Protein AF-A0A2V9E4D3-F1 (afdb_monomer)

Radius of gyration: 21.33 Å; Cα contacts (8 Å, |Δi|>4): 632; chains: 1; bounding box: 52×50×58 Å

Solvent-accessible surface area (backbone atoms only — not comparable to full-atom values): 15333 Å² total; per-residue (Å²): 115,50,76,47,76,40,70,61,52,48,51,72,49,69,47,58,77,25,34,36,85,77,47,66,81,58,84,56,54,76,47,70,40,86,67,25,27,39,32,42,27,28,61,46,78,80,86,57,70,42,79,42,39,42,33,61,43,83,80,39,57,50,57,82,80,25,37,66,80,81,68,47,82,52,74,67,75,95,65,100,62,92,70,64,25,40,40,57,63,68,44,70,58,54,73,63,80,45,41,38,40,37,42,39,43,63,40,93,68,18,30,29,40,35,38,32,44,46,78,47,58,60,59,67,49,32,65,48,74,47,75,44,55,84,81,46,45,81,43,80,66,43,36,28,36,68,89,76,67,48,74,43,62,64,43,83,40,35,28,47,54,34,57,75,67,68,56,84,78,89,61,96,63,56,54,82,28,45,27,42,39,34,56,53,81,57,27,46,84,98,39,68,50,44,33,39,41,34,37,33,38,36,26,59,89,35,23,27,65,57,93,76,30,38,38,40,47,48,72,41,66,52,44,32,38,33,44,30,51,26,82,66,43,43,84,73,47,62,76,53,84,59,51,77,46,72,45,97,88,67,26,42,35,38,42,36,66,48,76,59,62,62,62,46,76,35,43,36,35,27,34,68,58,81,133

Mean predicted aligned error: 5.25 Å

pLDDT: mean 93.0, std 7.05, range [56.62, 98.88]

Structure (mmCIF, N/CA/C/O backbone):
data_AF-A0A2V9E4D3-F1
#
_entry.id   AF-A0A2V9E4D3-F1
#
loop_
_atom_site.group_PDB
_atom_site.id
_atom_site.type_symbol
_atom_site.label_atom_id
_atom_site.label_alt_id
_atom_site.label_comp_id
_atom_site.label_asym_id
_atom_site.label_entity_id
_atom_site.label_seq_id
_atom_site.pdbx_PDB_ins_code
_atom_site.Cartn_x
_atom_site.Cartn_y
_atom_site.Cartn_z
_atom_site.occupancy
_atom_site.B_iso_or_equiv
_atom_site.auth_seq_id
_atom_site.auth_comp_id
_atom_site.auth_asym_id
_atom_site.auth_atom_id
_atom_site.pdbx_PDB_model_num
ATOM 1 N N . MET A 1 1 ? 8.340 -20.814 -26.028 1.00 84.50 1 MET A N 1
ATOM 2 C CA . MET A 1 1 ? 7.277 -20.882 -24.996 1.00 84.50 1 MET A CA 1
ATOM 3 C C . MET A 1 1 ? 7.950 -21.029 -23.647 1.00 84.50 1 MET A C 1
ATOM 5 O O . MET A 1 1 ? 8.773 -21.922 -23.508 1.00 84.50 1 MET A O 1
ATOM 9 N N . PHE A 1 2 ? 7.615 -20.177 -22.685 1.00 88.19 2 PHE A N 1
ATOM 10 C CA . PHE A 1 2 ? 8.016 -20.323 -21.289 1.00 88.19 2 PHE A CA 1
ATOM 11 C C . PHE A 1 2 ? 6.824 -20.864 -20.497 1.00 88.19 2 PHE A C 1
ATOM 13 O O . PHE A 1 2 ? 5.720 -20.334 -20.610 1.00 88.19 2 PHE A O 1
ATOM 20 N N . LYS A 1 3 ? 7.033 -21.940 -19.737 1.00 91.25 3 LYS A N 1
ATOM 21 C CA . LYS A 1 3 ? 6.021 -22.549 -18.870 1.00 91.25 3 LYS A CA 1
ATOM 22 C C . LYS A 1 3 ? 6.687 -22.883 -17.549 1.00 91.25 3 LYS A C 1
ATOM 24 O O . LYS A 1 3 ? 7.532 -23.775 -17.508 1.00 91.25 3 LYS A O 1
ATOM 29 N N . ARG A 1 4 ? 6.322 -22.166 -16.491 1.00 87.56 4 ARG A N 1
ATOM 30 C CA . ARG A 1 4 ? 6.874 -22.410 -15.162 1.00 87.56 4 ARG A CA 1
ATOM 31 C C . ARG A 1 4 ? 5.811 -22.170 -14.094 1.00 87.56 4 ARG A C 1
ATOM 33 O O . ARG A 1 4 ? 5.222 -21.092 -14.073 1.00 87.56 4 ARG A O 1
ATOM 40 N N . PRO A 1 5 ? 5.581 -23.148 -13.212 1.00 84.31 5 PRO A N 1
ATOM 41 C CA . PRO A 1 5 ? 4.850 -22.922 -11.979 1.00 84.31 5 PRO A CA 1
ATOM 42 C C . PRO A 1 5 ? 5.634 -21.936 -11.099 1.00 84.31 5 PRO A C 1
ATOM 44 O O . PRO A 1 5 ? 6.843 -22.101 -10.906 1.00 84.31 5 PRO A O 1
ATOM 47 N N . LEU A 1 6 ? 4.988 -20.857 -10.656 1.00 82.19 6 LEU A N 1
ATOM 48 C CA . LEU A 1 6 ? 5.604 -19.839 -9.808 1.00 82.19 6 LEU A CA 1
ATOM 49 C C . LEU A 1 6 ? 4.778 -19.666 -8.532 1.00 82.19 6 LEU A C 1
ATOM 51 O O . LEU A 1 6 ? 3.626 -19.237 -8.574 1.00 82.19 6 LEU A O 1
ATOM 55 N N . SER A 1 7 ? 5.396 -19.981 -7.396 1.00 81.19 7 SER A N 1
ATOM 56 C CA . SER A 1 7 ? 4.821 -19.823 -6.055 1.00 81.19 7 SER A CA 1
ATOM 57 C C . SER A 1 7 ? 5.125 -18.466 -5.417 1.00 81.19 7 SER A C 1
ATOM 59 O O . SER A 1 7 ? 4.553 -18.120 -4.387 1.00 81.19 7 SER A O 1
ATOM 61 N N . VAL A 1 8 ? 6.023 -17.678 -6.016 1.00 84.12 8 VAL A N 1
ATOM 62 C CA . VAL A 1 8 ? 6.375 -16.360 -5.485 1.00 84.12 8 VAL A CA 1
ATOM 63 C C . VAL A 1 8 ? 5.202 -15.378 -5.635 1.00 84.12 8 VAL A C 1
ATOM 65 O O . VAL A 1 8 ? 4.558 -15.355 -6.688 1.00 84.12 8 VAL A O 1
ATOM 68 N N . PRO A 1 9 ? 4.937 -14.515 -4.635 1.00 86.12 9 PRO A N 1
ATOM 69 C CA . PRO A 1 9 ? 3.805 -13.585 -4.698 1.00 86.12 9 PRO A CA 1
ATOM 70 C C . PRO A 1 9 ? 3.963 -12.468 -5.736 1.00 86.12 9 PRO A C 1
ATOM 72 O O . PRO A 1 9 ? 3.012 -11.754 -6.041 1.00 86.12 9 PRO A O 1
ATOM 75 N N . ARG A 1 10 ? 5.177 -12.269 -6.251 1.00 88.19 10 ARG A N 1
ATOM 76 C CA . ARG A 1 10 ? 5.499 -11.306 -7.305 1.00 88.19 10 ARG A CA 1
ATOM 77 C C . ARG A 1 10 ? 6.706 -11.800 -8.083 1.00 88.19 10 ARG A C 1
ATOM 79 O O . ARG A 1 10 ? 7.628 -12.351 -7.480 1.00 88.19 10 ARG A O 1
ATOM 86 N N . ASN A 1 11 ? 6.701 -11.624 -9.397 1.00 88.62 11 ASN A N 1
ATOM 87 C CA . ASN A 1 11 ? 7.848 -11.961 -10.236 1.00 88.62 11 ASN A CA 1
ATOM 88 C C . ASN A 1 11 ? 7.794 -11.212 -11.567 1.00 88.62 11 ASN A C 1
ATOM 90 O O . ASN A 1 11 ? 6.755 -10.654 -11.921 1.00 88.62 11 ASN A O 1
ATOM 94 N N . SER A 1 12 ? 8.899 -11.266 -12.307 1.00 92.12 12 SER A N 1
ATOM 95 C CA . SER A 1 12 ? 9.003 -10.776 -13.676 1.00 92.12 12 SER A CA 1
ATOM 96 C C . SER A 1 12 ? 9.700 -11.807 -14.566 1.00 92.12 12 SER A C 1
ATOM 98 O O . SER A 1 12 ? 10.628 -12.498 -14.141 1.00 92.12 12 SER A O 1
ATOM 100 N N . VAL A 1 13 ? 9.227 -11.936 -15.803 1.00 93.50 13 VAL A N 1
ATOM 101 C CA . VAL A 1 13 ? 9.849 -12.731 -16.866 1.00 93.50 13 VAL A CA 1
ATOM 102 C C . VAL A 1 13 ? 10.162 -11.795 -18.022 1.00 93.50 13 VAL A C 1
ATOM 104 O O . VAL A 1 13 ? 9.263 -11.151 -18.552 1.00 93.50 13 VAL A O 1
ATOM 107 N N . VAL A 1 14 ? 11.423 -11.754 -18.444 1.00 96.19 14 VAL A N 1
ATOM 108 C CA . VAL A 1 14 ? 11.866 -10.911 -19.560 1.00 96.19 14 VAL A CA 1
ATOM 109 C C . VAL A 1 14 ? 12.073 -11.775 -20.800 1.00 96.19 14 VAL A C 1
ATOM 111 O O . VAL A 1 14 ? 12.798 -12.773 -20.757 1.00 96.19 14 VAL A O 1
ATOM 114 N N . LEU A 1 15 ? 11.430 -11.411 -21.910 1.00 96.81 15 LEU A N 1
ATOM 115 C CA . LEU A 1 15 ? 11.633 -12.079 -23.194 1.00 96.81 15 LEU A CA 1
ATOM 116 C C . LEU A 1 15 ? 13.041 -11.787 -23.743 1.00 96.81 15 LEU A C 1
ATOM 118 O O . LEU A 1 15 ? 13.576 -10.698 -23.524 1.00 96.81 15 LEU A O 1
ATOM 122 N N . PRO A 1 16 ? 13.656 -12.724 -24.488 1.00 96.06 16 PRO A N 1
ATOM 123 C CA . PRO A 1 16 ? 14.889 -12.439 -25.215 1.00 96.06 16 PRO A CA 1
ATOM 124 C C . PRO A 1 16 ? 14.707 -11.286 -26.213 1.00 96.06 16 PRO A C 1
ATOM 126 O O . PRO A 1 16 ? 13.600 -11.028 -26.685 1.00 96.06 16 PRO A O 1
ATOM 129 N N . ALA A 1 17 ? 15.804 -10.621 -26.579 1.00 95.75 17 ALA A N 1
ATOM 130 C CA . ALA A 1 17 ? 15.775 -9.563 -27.588 1.00 95.75 17 ALA A CA 1
ATOM 131 C C . ALA A 1 17 ? 15.184 -10.061 -28.924 1.00 95.75 17 ALA A C 1
ATOM 133 O O . ALA A 1 17 ? 15.428 -11.198 -29.333 1.00 95.75 17 ALA A O 1
ATOM 134 N N . GLY A 1 18 ? 14.404 -9.208 -29.598 1.00 95.75 18 GLY A N 1
ATOM 135 C CA . GLY A 1 18 ? 13.740 -9.521 -30.870 1.00 95.75 18 GLY A CA 1
ATOM 136 C C . GLY A 1 18 ? 12.433 -10.319 -30.754 1.00 95.75 18 GLY A C 1
ATOM 137 O O . GLY A 1 18 ? 11.802 -10.605 -31.774 1.00 95.75 18 GLY A O 1
ATOM 138 N N . TYR A 1 19 ? 11.998 -10.676 -29.540 1.00 97.25 19 TYR A N 1
ATOM 139 C CA . TYR A 1 19 ? 10.720 -11.355 -29.315 1.00 97.25 19 TYR A CA 1
ATOM 140 C C . TYR A 1 19 ? 9.610 -10.383 -28.894 1.00 97.25 19 TYR A C 1
ATOM 142 O O . TYR A 1 19 ? 9.786 -9.590 -27.973 1.00 97.25 19 TYR A O 1
ATOM 150 N N . GLU A 1 20 ? 8.437 -10.512 -29.514 1.00 96.12 20 GLU A N 1
ATOM 151 C CA . GLU A 1 20 ? 7.180 -9.896 -29.071 1.00 96.12 20 GLU A CA 1
ATOM 152 C C . GLU A 1 20 ? 6.383 -10.859 -28.179 1.00 96.12 20 GLU A C 1
ATOM 154 O O . GLU A 1 20 ? 6.439 -12.080 -28.359 1.00 96.12 20 GLU A O 1
ATOM 159 N N . LEU A 1 21 ? 5.621 -10.321 -27.223 1.00 97.44 21 LEU A N 1
ATOM 160 C CA . LEU A 1 21 ? 4.680 -11.095 -26.413 1.00 97.44 21 LEU A CA 1
ATOM 161 C C . LEU A 1 21 ? 3.398 -11.356 -27.215 1.00 97.44 21 LEU A C 1
ATOM 163 O O . LEU A 1 21 ? 2.708 -10.415 -27.587 1.00 97.44 21 LEU A O 1
ATOM 167 N N . VAL A 1 22 ? 3.037 -12.627 -27.412 1.00 97.62 22 VAL A N 1
ATOM 168 C CA . VAL A 1 22 ? 1.818 -13.012 -28.153 1.00 97.62 22 VAL A CA 1
ATOM 169 C C . VAL A 1 22 ? 0.768 -13.719 -27.296 1.00 97.62 22 VAL A C 1
ATOM 171 O O . VAL A 1 22 ? -0.382 -13.829 -27.708 1.00 97.62 22 VAL A O 1
ATOM 174 N N . ALA A 1 23 ? 1.134 -14.218 -26.109 1.00 97.12 23 ALA A N 1
ATOM 175 C CA . ALA A 1 23 ? 0.164 -14.715 -25.131 1.00 97.12 23 ALA A CA 1
ATOM 176 C C . ALA A 1 23 ? 0.727 -14.726 -23.703 1.00 97.12 23 ALA A C 1
ATOM 178 O O . ALA A 1 23 ? 1.883 -15.104 -23.492 1.00 97.12 23 ALA A O 1
ATOM 179 N N . CYS A 1 24 ? -0.135 -14.419 -22.731 1.00 96.50 24 CYS A N 1
ATOM 180 C CA . CYS A 1 24 ? 0.073 -14.630 -21.299 1.00 96.50 24 CYS A CA 1
ATOM 181 C C . CYS A 1 24 ? -1.244 -15.120 -20.674 1.00 96.50 24 CYS A C 1
ATOM 183 O O . CYS A 1 24 ? -2.298 -14.561 -20.969 1.00 96.50 24 CYS A O 1
ATOM 185 N N . ASN A 1 25 ? -1.207 -16.160 -19.839 1.00 94.94 25 ASN A N 1
ATOM 186 C CA . ASN A 1 25 ? -2.407 -16.704 -19.179 1.00 94.94 25 ASN A CA 1
ATOM 187 C C . ASN A 1 25 ? -2.680 -16.115 -17.783 1.00 94.94 25 ASN A C 1
ATOM 189 O O . ASN A 1 25 ? -3.682 -16.466 -17.166 1.00 94.94 25 ASN A O 1
ATOM 193 N N . VAL A 1 26 ? -1.793 -15.258 -17.276 1.00 92.25 26 VAL A N 1
ATOM 194 C CA . VAL A 1 26 ? -1.894 -14.627 -15.953 1.00 92.25 26 VAL A CA 1
ATOM 195 C C . VAL A 1 26 ? -1.986 -13.115 -16.144 1.00 92.25 26 VAL A C 1
ATOM 197 O O . VAL A 1 26 ? -1.160 -12.568 -16.884 1.00 92.25 26 VAL A O 1
ATOM 200 N N . PRO A 1 27 ? -2.921 -12.409 -15.482 1.00 91.88 27 PRO A N 1
ATOM 201 C CA . PRO A 1 27 ? -2.945 -10.949 -15.495 1.00 91.88 27 PRO A CA 1
ATOM 202 C C . PRO A 1 27 ? -1.579 -10.384 -15.095 1.00 91.88 27 PRO A C 1
ATOM 204 O O . PRO A 1 27 ? -1.083 -10.648 -14.001 1.00 91.88 27 PRO A O 1
ATOM 207 N N . SER A 1 28 ? -0.951 -9.656 -16.014 1.00 93.38 28 SER A N 1
ATOM 208 C CA . SER A 1 28 ? 0.426 -9.184 -15.880 1.00 93.38 28 SER A CA 1
ATOM 209 C C . SER A 1 28 ? 0.539 -7.758 -16.400 1.00 93.38 28 SER A C 1
ATOM 211 O O . SER A 1 28 ? -0.133 -7.386 -17.363 1.00 93.38 28 SER A O 1
ATOM 213 N N . GLN A 1 29 ? 1.412 -6.974 -15.781 1.00 94.75 29 GLN A N 1
ATOM 214 C CA . GLN A 1 29 ? 1.902 -5.735 -16.354 1.00 94.75 29 GLN A CA 1
ATOM 215 C C . GLN A 1 29 ? 2.962 -6.075 -17.404 1.00 94.75 29 GLN A C 1
ATOM 217 O O . GLN A 1 29 ? 3.800 -6.954 -17.199 1.00 94.75 29 GLN A O 1
ATOM 222 N N . VAL A 1 30 ? 2.903 -5.392 -18.543 1.00 95.69 30 VAL A N 1
ATOM 223 C CA . VAL A 1 30 ? 3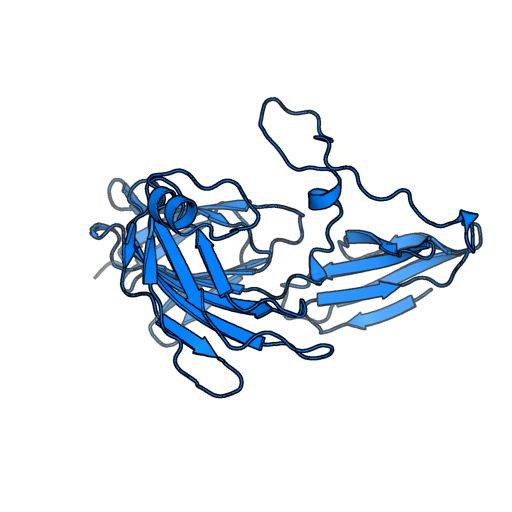.842 -5.586 -19.648 1.00 95.69 30 VAL A CA 1
ATOM 224 C C . VAL A 1 30 ? 4.535 -4.262 -19.903 1.00 95.69 30 VAL A C 1
ATOM 226 O O . VAL A 1 30 ? 3.871 -3.275 -20.213 1.00 95.69 30 VAL A O 1
ATOM 229 N N . LEU A 1 31 ? 5.853 -4.240 -19.737 1.00 95.44 31 LEU A N 1
ATOM 230 C CA . LEU A 1 31 ? 6.686 -3.048 -19.882 1.00 95.44 31 LEU A CA 1
ATOM 231 C C . LEU A 1 31 ? 7.901 -3.378 -20.749 1.00 95.44 31 LEU A C 1
ATOM 233 O O . LEU A 1 31 ? 8.339 -4.525 -20.806 1.00 95.44 31 LEU A O 1
ATOM 237 N N . ALA A 1 32 ? 8.444 -2.375 -21.430 1.00 94.25 32 ALA A N 1
ATOM 238 C CA . ALA A 1 32 ? 9.728 -2.507 -22.102 1.00 94.25 32 ALA A CA 1
ATOM 239 C C . ALA A 1 32 ? 10.859 -2.150 -21.127 1.00 94.25 32 ALA A C 1
ATOM 241 O O . ALA A 1 32 ? 10.809 -1.117 -20.457 1.00 94.25 32 ALA A O 1
ATOM 242 N N . GLU A 1 33 ? 11.878 -3.000 -21.070 1.00 93.31 33 GLU A N 1
ATOM 243 C CA . GLU A 1 33 ? 13.159 -2.720 -20.429 1.00 93.31 33 GLU A CA 1
ATOM 244 C C . GLU A 1 33 ? 13.891 -1.587 -21.174 1.00 93.31 33 GLU A C 1
ATOM 246 O O . GLU A 1 33 ? 13.618 -1.346 -22.357 1.00 93.31 33 GLU A O 1
ATOM 251 N N . PRO A 1 34 ? 14.873 -0.911 -20.547 1.00 91.19 34 PRO A N 1
ATOM 252 C CA . PRO A 1 34 ? 15.657 0.135 -21.211 1.00 91.19 34 PRO A CA 1
ATOM 253 C C . PRO A 1 34 ? 16.356 -0.325 -22.501 1.00 91.19 34 PRO A C 1
ATOM 255 O O . PRO A 1 34 ? 16.600 0.483 -23.393 1.00 91.19 34 PRO A O 1
ATOM 258 N N . ASP A 1 35 ? 16.663 -1.622 -22.609 1.00 90.69 35 ASP A N 1
ATOM 259 C CA . ASP A 1 35 ? 17.273 -2.248 -23.789 1.00 90.69 35 ASP A CA 1
ATOM 260 C C . ASP A 1 35 ? 16.254 -2.736 -24.842 1.00 90.69 35 ASP A C 1
ATOM 262 O O . ASP A 1 35 ? 16.640 -3.340 -25.846 1.00 90.69 35 ASP A O 1
ATOM 266 N N . GLY A 1 36 ? 14.960 -2.476 -24.627 1.00 92.75 36 GLY A N 1
ATOM 267 C CA . GLY A 1 36 ? 13.870 -2.824 -25.537 1.00 92.75 36 GLY A CA 1
ATOM 268 C C . GLY A 1 36 ? 13.314 -4.240 -25.387 1.00 92.75 36 GLY A C 1
ATOM 269 O O . GLY A 1 36 ? 12.382 -4.605 -26.105 1.00 92.75 36 GLY A O 1
ATOM 270 N N . ARG A 1 37 ? 13.840 -5.061 -24.467 1.00 96.06 37 ARG A N 1
ATOM 271 C CA . ARG A 1 37 ? 13.223 -6.361 -24.157 1.00 96.06 37 ARG A CA 1
ATOM 272 C C . ARG A 1 37 ? 11.880 -6.178 -23.458 1.00 96.06 37 ARG A C 1
ATOM 274 O O . ARG A 1 37 ? 11.674 -5.221 -22.725 1.00 96.06 37 ARG A O 1
ATOM 281 N N . ILE A 1 38 ? 10.968 -7.127 -23.653 1.00 96.88 38 ILE A N 1
ATOM 282 C CA . ILE A 1 38 ? 9.641 -7.081 -23.033 1.00 96.88 38 ILE A CA 1
ATOM 283 C C . ILE A 1 38 ? 9.671 -7.815 -21.694 1.00 96.88 38 ILE A C 1
ATOM 285 O O . ILE A 1 38 ? 9.903 -9.025 -21.655 1.00 96.88 38 ILE A O 1
ATOM 289 N N . ALA A 1 39 ? 9.407 -7.086 -20.615 1.00 96.50 39 ALA A N 1
ATOM 290 C CA . ALA A 1 39 ? 9.192 -7.606 -19.275 1.00 96.50 39 ALA A CA 1
ATOM 291 C C . ALA A 1 39 ? 7.702 -7.866 -19.027 1.00 96.50 39 ALA A C 1
ATOM 293 O O . ALA A 1 39 ? 6.844 -7.037 -19.332 1.00 96.50 39 ALA A O 1
ATOM 294 N N . ILE A 1 40 ? 7.404 -9.035 -18.464 1.00 96.06 40 ILE A N 1
ATOM 295 C CA . ILE A 1 40 ? 6.071 -9.467 -18.053 1.00 96.06 40 ILE A CA 1
ATOM 296 C C . ILE A 1 40 ? 6.118 -9.694 -16.548 1.00 96.06 40 ILE A C 1
ATOM 298 O O . ILE A 1 40 ? 6.657 -10.708 -16.094 1.00 96.06 40 ILE A O 1
ATOM 302 N N . SER A 1 41 ? 5.551 -8.770 -15.781 1.00 94.12 41 SER A N 1
ATOM 303 C CA . SER A 1 41 ? 5.536 -8.839 -14.324 1.00 94.12 41 SER A CA 1
ATOM 304 C C . SER A 1 41 ? 4.131 -9.019 -13.774 1.00 94.12 41 SER A C 1
ATOM 306 O O . SER A 1 41 ? 3.149 -8.537 -14.333 1.00 94.12 41 SER A O 1
ATOM 308 N N . PHE A 1 42 ? 4.007 -9.762 -12.680 1.00 90.94 42 PHE A N 1
ATOM 309 C CA . PHE A 1 42 ? 2.707 -10.093 -12.104 1.00 90.94 42 PHE A CA 1
ATOM 310 C C . PHE A 1 42 ? 2.731 -10.033 -10.581 1.00 90.94 42 PHE A C 1
ATOM 312 O O . PHE A 1 42 ? 3.778 -10.133 -9.935 1.00 90.94 42 PHE A O 1
ATOM 319 N N . LEU A 1 43 ? 1.532 -9.903 -10.019 1.00 90.06 43 LEU A N 1
ATOM 320 C CA . LEU A 1 43 ? 1.252 -10.029 -8.596 1.00 90.06 43 LEU A CA 1
ATOM 321 C C . LEU A 1 43 ? 0.308 -11.214 -8.393 1.00 90.06 43 LEU A C 1
ATOM 323 O O . LEU A 1 43 ? -0.737 -11.305 -9.033 1.00 90.06 43 LEU A O 1
ATOM 327 N N . ASN A 1 44 ? 0.684 -12.118 -7.497 1.00 87.69 44 ASN A N 1
ATOM 328 C CA . ASN A 1 44 ? -0.066 -13.309 -7.136 1.00 87.69 44 ASN A CA 1
ATOM 329 C C . ASN A 1 44 ? -0.483 -13.232 -5.663 1.00 87.69 44 ASN A C 1
ATOM 331 O O . ASN A 1 44 ? 0.262 -13.630 -4.768 1.00 87.69 44 ASN A O 1
ATOM 335 N N . GLY A 1 45 ? -1.696 -12.732 -5.429 1.00 81.69 45 GLY A N 1
ATOM 336 C CA . GLY A 1 45 ? -2.293 -12.662 -4.093 1.00 81.69 45 GLY A CA 1
ATOM 337 C C . GLY A 1 45 ? -3.011 -13.937 -3.644 1.00 81.69 45 GLY A C 1
ATOM 338 O O . GLY A 1 45 ? -3.549 -13.961 -2.544 1.00 81.69 45 GLY A O 1
ATOM 339 N N . SER A 1 46 ? -3.052 -14.989 -4.473 1.00 81.56 46 SER A N 1
ATOM 340 C CA . SER A 1 46 ? -3.849 -16.191 -4.179 1.00 81.56 46 SER A CA 1
ATOM 341 C C . SER A 1 46 ? -3.258 -17.076 -3.077 1.00 81.56 46 SER A C 1
ATOM 343 O O . SER A 1 46 ? -3.958 -17.925 -2.534 1.00 81.56 46 SER A O 1
ATOM 345 N N . GLY A 1 47 ? -1.963 -16.924 -2.774 1.00 79.38 47 GLY A N 1
ATOM 346 C CA . GLY A 1 47 ? -1.228 -17.829 -1.882 1.00 79.38 47 GLY A CA 1
ATOM 347 C C . GLY A 1 47 ? -0.978 -19.226 -2.467 1.00 79.38 47 GLY A C 1
ATOM 348 O O . GLY A 1 47 ? -0.274 -20.022 -1.852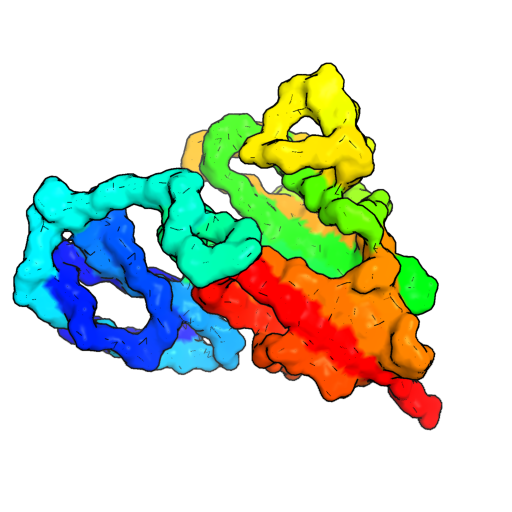 1.00 79.38 47 GLY A O 1
ATOM 349 N N . ALA A 1 48 ? -1.510 -19.516 -3.656 1.00 84.69 48 ALA A N 1
ATOM 350 C CA . ALA A 1 48 ? -1.285 -20.747 -4.396 1.00 84.69 48 ALA A CA 1
ATOM 351 C C . ALA A 1 48 ? -0.277 -20.529 -5.530 1.00 84.69 48 ALA A C 1
ATOM 353 O O . ALA A 1 48 ? 0.023 -19.404 -5.938 1.00 84.69 48 ALA A O 1
ATOM 354 N N . GLU A 1 49 ? 0.246 -21.628 -6.057 1.00 87.75 49 GLU A N 1
ATOM 355 C CA . GLU A 1 49 ? 1.111 -21.598 -7.227 1.00 87.75 49 GLU A CA 1
ATOM 356 C C . GLU A 1 49 ? 0.342 -21.175 -8.484 1.00 87.75 49 GLU A C 1
ATOM 358 O O . GLU A 1 49 ? -0.759 -21.655 -8.755 1.00 87.75 49 GLU A O 1
ATOM 363 N N . VAL A 1 50 ? 0.953 -20.297 -9.282 1.00 85.94 50 VAL A N 1
ATOM 364 C CA . VAL A 1 50 ? 0.393 -19.856 -10.559 1.00 85.94 50 VAL A CA 1
ATOM 365 C C . VAL A 1 50 ? 1.148 -20.532 -11.708 1.00 85.94 50 VAL A C 1
ATOM 367 O O . VAL A 1 50 ? 2.362 -20.340 -11.840 1.00 85.94 50 VAL A O 1
ATOM 370 N N . PRO A 1 51 ? 0.472 -21.308 -12.578 1.00 90.81 51 PRO A N 1
ATOM 371 C CA . PRO A 1 51 ? 1.103 -21.948 -13.726 1.00 90.81 51 PRO A CA 1
ATOM 372 C C . PRO A 1 51 ? 1.306 -20.930 -14.856 1.00 90.81 51 PRO A C 1
ATOM 374 O O . PRO A 1 51 ? 0.538 -20.894 -15.819 1.00 90.81 51 PRO A O 1
ATOM 377 N N . LEU A 1 52 ? 2.333 -20.085 -14.743 1.00 91.62 52 LEU A N 1
ATOM 378 C CA . LEU A 1 52 ? 2.612 -19.041 -15.727 1.00 91.62 52 LEU A CA 1
ATOM 379 C C . LEU A 1 52 ? 3.032 -19.653 -17.073 1.00 91.62 52 LEU A C 1
ATOM 381 O O . LEU A 1 52 ? 3.988 -20.430 -17.166 1.00 91.62 52 LEU A O 1
ATOM 385 N N . ILE A 1 53 ? 2.326 -19.254 -18.128 1.00 95.69 53 ILE A N 1
ATOM 386 C CA . ILE A 1 53 ? 2.587 -19.589 -19.524 1.00 95.69 53 ILE A CA 1
ATOM 387 C C . ILE A 1 53 ? 2.736 -18.283 -20.299 1.00 95.69 53 ILE A C 1
ATOM 389 O O . ILE A 1 53 ? 1.777 -17.530 -20.464 1.00 95.69 53 ILE A O 1
ATOM 393 N N . VAL A 1 54 ? 3.934 -18.066 -20.835 1.00 96.69 54 VAL A N 1
ATOM 394 C CA . VAL A 1 54 ? 4.261 -16.926 -21.693 1.00 96.69 54 VAL A CA 1
ATOM 395 C C . VAL A 1 54 ? 4.682 -17.441 -23.066 1.00 96.69 54 VAL A C 1
ATOM 397 O O . VAL A 1 54 ? 5.558 -18.307 -23.202 1.00 96.69 54 VAL A O 1
ATOM 400 N N . LYS A 1 55 ? 4.054 -16.916 -24.117 1.00 97.62 55 LYS A N 1
ATOM 401 C CA . LYS A 1 55 ? 4.430 -17.199 -25.505 1.00 97.62 55 LYS A CA 1
ATOM 402 C C . LYS A 1 55 ? 4.990 -15.929 -26.123 1.00 97.62 55 LYS A C 1
ATOM 404 O O . LYS A 1 55 ? 4.290 -14.925 -26.200 1.00 97.62 55 LYS A O 1
ATOM 409 N N . GLY A 1 56 ? 6.241 -16.008 -26.562 1.00 97.00 56 GLY A N 1
ATOM 410 C CA . GLY A 1 56 ? 6.866 -14.995 -27.398 1.00 97.00 56 GLY A CA 1
ATOM 411 C C . GLY A 1 56 ? 7.001 -15.481 -28.837 1.00 97.00 56 GLY A C 1
ATOM 412 O O . GLY A 1 56 ? 7.112 -16.692 -29.066 1.00 97.00 56 GLY A O 1
ATOM 413 N N . LYS A 1 57 ? 7.020 -14.547 -29.785 1.00 97.31 57 LYS A N 1
ATOM 414 C CA . LYS A 1 57 ? 7.275 -14.791 -31.209 1.00 97.31 57 LYS A CA 1
ATOM 415 C C . LYS A 1 57 ? 8.430 -13.903 -31.670 1.00 97.31 57 LYS A C 1
ATOM 417 O O . LYS A 1 57 ? 8.508 -12.754 -31.260 1.00 97.31 57 LYS A O 1
ATOM 422 N N . LEU A 1 58 ? 9.335 -14.434 -32.490 1.00 96.38 58 LEU A N 1
ATOM 423 C CA . LEU A 1 58 ? 10.416 -13.643 -33.078 1.00 96.38 58 LEU A CA 1
ATOM 424 C C . LEU A 1 58 ? 9.842 -12.691 -34.140 1.00 96.38 58 LEU A C 1
ATOM 426 O O . LEU A 1 58 ? 9.051 -13.125 -34.979 1.00 96.38 58 LEU A O 1
ATOM 430 N N . GLY A 1 59 ? 10.252 -11.423 -34.110 1.00 91.75 59 GLY A N 1
ATOM 431 C CA . GLY A 1 59 ? 9.795 -10.410 -35.069 1.00 91.75 59 GLY A CA 1
ATOM 432 C C . GLY A 1 59 ? 9.772 -8.976 -34.541 1.00 91.75 59 GLY A C 1
ATOM 433 O O . GLY A 1 59 ? 9.538 -8.058 -35.321 1.00 91.75 59 GLY A O 1
ATOM 434 N N . ALA A 1 60 ? 10.031 -8.768 -33.247 1.00 93.06 60 ALA A N 1
ATOM 435 C CA . ALA A 1 60 ? 10.188 -7.433 -32.682 1.00 93.06 60 ALA A CA 1
ATOM 436 C C . ALA A 1 60 ? 11.546 -6.822 -33.063 1.00 93.06 60 ALA A C 1
ATOM 438 O O . ALA A 1 60 ? 12.498 -7.530 -33.409 1.00 93.06 60 ALA A O 1
ATOM 439 N N . HIS A 1 61 ? 11.655 -5.498 -32.951 1.00 91.62 61 HIS A N 1
ATOM 440 C CA . HIS A 1 61 ? 12.938 -4.809 -33.062 1.00 91.62 61 HIS A CA 1
ATOM 441 C C . HIS A 1 61 ? 13.928 -5.307 -31.991 1.00 91.62 61 HIS A C 1
ATOM 443 O O . HIS A 1 61 ? 13.538 -5.775 -30.919 1.00 91.62 61 HIS A O 1
ATOM 449 N N . ALA A 1 62 ? 15.226 -5.200 -32.280 1.00 90.19 62 ALA A N 1
ATOM 450 C CA . ALA A 1 62 ? 16.306 -5.530 -31.353 1.00 90.19 62 ALA A CA 1
ATOM 451 C C . ALA A 1 62 ? 17.393 -4.444 -31.372 1.00 90.19 62 ALA A C 1
ATOM 453 O O . ALA A 1 62 ? 17.492 -3.662 -32.321 1.00 90.19 62 ALA A O 1
ATOM 454 N N . GLY A 1 63 ? 18.222 -4.407 -30.326 1.00 87.12 63 GLY A N 1
ATOM 455 C CA . GLY A 1 63 ? 19.264 -3.390 -30.170 1.00 87.12 63 GLY A CA 1
ATOM 456 C C . GLY A 1 63 ? 18.680 -1.992 -29.950 1.00 87.12 63 GLY A C 1
ATOM 457 O O . GLY A 1 63 ? 17.568 -1.847 -29.454 1.00 87.12 63 GLY A O 1
ATOM 458 N N . ALA A 1 64 ? 19.414 -0.950 -30.344 1.00 87.19 64 ALA A N 1
ATOM 459 C CA . ALA A 1 64 ? 19.025 0.440 -30.084 1.00 87.19 64 ALA A CA 1
ATOM 460 C C . ALA A 1 64 ? 17.647 0.824 -30.660 1.00 87.19 64 ALA A C 1
ATOM 462 O O . ALA A 1 64 ? 16.944 1.636 -30.070 1.00 87.19 64 ALA A O 1
ATOM 463 N N . ALA A 1 65 ? 17.235 0.212 -31.775 1.00 88.94 65 ALA A N 1
ATOM 464 C CA . ALA A 1 65 ? 15.933 0.461 -32.395 1.00 88.94 65 ALA A CA 1
ATOM 465 C C . ALA A 1 65 ? 14.743 -0.080 -31.577 1.00 88.94 65 ALA A C 1
ATOM 467 O O . ALA A 1 65 ? 13.605 0.295 -31.843 1.00 88.94 65 ALA A O 1
ATOM 468 N N . ALA A 1 66 ? 14.992 -0.969 -30.610 1.00 90.44 66 ALA A N 1
ATOM 469 C CA . ALA A 1 66 ? 13.965 -1.522 -29.730 1.00 90.44 66 ALA A CA 1
ATOM 470 C C . ALA A 1 66 ? 13.724 -0.674 -28.474 1.00 90.44 66 ALA A C 1
ATOM 472 O O . ALA A 1 66 ? 12.727 -0.882 -27.786 1.00 90.44 66 ALA A O 1
ATOM 473 N N . ALA A 1 67 ? 14.638 0.247 -28.151 1.00 90.75 67 ALA A N 1
ATOM 474 C CA . ALA A 1 67 ? 14.569 1.012 -26.916 1.00 90.75 67 ALA A CA 1
ATOM 475 C C . ALA A 1 67 ? 13.313 1.905 -26.903 1.00 90.75 67 ALA A C 1
ATOM 477 O O . ALA A 1 67 ? 13.092 2.673 -27.847 1.00 90.75 67 ALA A O 1
ATOM 478 N N . PRO A 1 68 ? 12.479 1.837 -25.849 1.00 91.38 68 PRO A N 1
ATOM 479 C CA . PRO A 1 68 ? 11.303 2.682 -25.753 1.00 91.38 68 PRO A CA 1
ATOM 480 C C . PRO A 1 68 ? 11.702 4.142 -25.511 1.00 91.38 68 PRO A C 1
ATOM 482 O O . PRO A 1 68 ? 12.701 4.454 -24.860 1.00 91.38 68 PRO A O 1
ATOM 485 N N . ARG A 1 69 ? 10.848 5.059 -25.967 1.00 91.38 69 ARG A N 1
ATOM 486 C CA . ARG A 1 69 ? 10.865 6.453 -25.512 1.00 91.38 69 ARG A CA 1
ATOM 487 C C . ARG A 1 69 ? 10.720 6.489 -23.978 1.00 91.38 69 ARG A C 1
ATOM 489 O O . ARG A 1 69 ? 9.831 5.814 -23.457 1.00 91.38 69 ARG A O 1
ATOM 496 N N . PRO A 1 70 ? 11.492 7.323 -23.255 1.00 88.25 70 PRO A N 1
ATOM 497 C CA . PRO A 1 70 ? 11.267 7.541 -21.831 1.00 88.25 70 PRO A CA 1
ATOM 498 C C . PRO A 1 70 ? 9.836 8.035 -21.544 1.00 88.25 70 PRO A C 1
ATOM 500 O O . PRO A 1 70 ? 9.361 8.942 -22.240 1.00 88.25 70 PRO A O 1
ATOM 503 N N . PRO A 1 71 ? 9.155 7.504 -20.510 1.00 87.56 71 PRO A N 1
ATOM 504 C CA . PRO A 1 71 ? 7.833 7.979 -20.122 1.00 87.56 71 PRO A CA 1
ATOM 505 C C . PRO A 1 71 ? 7.842 9.469 -19.763 1.00 87.56 71 PRO A C 1
ATOM 507 O O . PRO A 1 71 ? 8.682 9.945 -18.980 1.00 87.56 71 PRO A O 1
ATOM 510 N N . GLY A 1 72 ? 6.881 10.196 -20.326 1.00 84.50 72 GLY A N 1
ATOM 511 C CA . GLY A 1 72 ? 6.659 11.609 -20.062 1.00 84.50 72 GLY A CA 1
ATOM 512 C C . GLY A 1 72 ? 6.034 11.856 -18.688 1.00 84.50 72 GLY A C 1
ATOM 513 O O . GLY A 1 72 ? 5.427 10.978 -18.076 1.00 84.50 72 GLY A O 1
ATOM 514 N N . SER A 1 73 ? 6.167 13.090 -18.207 1.00 83.56 73 SER A N 1
ATOM 515 C CA . SER A 1 73 ? 5.482 13.597 -17.009 1.00 83.56 73 SER A CA 1
ATOM 516 C C . SER A 1 73 ? 4.146 14.277 -17.328 1.00 83.56 73 SER A C 1
ATOM 518 O O . SER A 1 73 ? 3.498 14.815 -16.437 1.00 83.56 73 SER A O 1
ATOM 520 N N . ALA A 1 74 ? 3.726 14.279 -18.596 1.00 78.62 74 ALA A N 1
ATOM 521 C CA . ALA A 1 74 ? 2.433 14.818 -18.989 1.00 78.62 74 ALA A CA 1
ATOM 522 C C . ALA A 1 74 ? 1.291 13.902 -18.518 1.00 78.62 74 ALA A C 1
ATOM 524 O O . ALA A 1 74 ? 1.431 12.672 -18.478 1.00 78.62 74 ALA A O 1
ATOM 525 N N . LYS A 1 75 ? 0.139 14.508 -18.204 1.00 72.19 75 LYS A N 1
ATOM 526 C CA . LYS A 1 75 ? -1.122 13.783 -17.995 1.00 72.19 75 LYS A CA 1
ATOM 527 C C . LYS A 1 75 ? -1.447 13.005 -19.281 1.00 72.19 75 LYS A C 1
ATOM 529 O O . LYS A 1 75 ? -1.354 13.560 -20.372 1.00 72.19 75 LYS A O 1
ATOM 534 N N . SER A 1 76 ? -1.781 11.719 -19.155 1.00 67.25 76 SER A N 1
ATOM 535 C CA . SER A 1 76 ? -1.865 10.782 -20.295 1.00 67.25 76 SER A CA 1
ATOM 536 C C . SER A 1 76 ? -3.209 10.043 -20.407 1.00 67.25 76 SER A C 1
ATOM 538 O O . SER A 1 76 ? -3.259 8.920 -20.912 1.00 67.25 76 SER A O 1
ATOM 540 N N . TRP A 1 77 ? -4.305 10.615 -19.889 1.00 70.62 77 TRP A N 1
ATOM 541 C CA . TRP A 1 77 ? -5.588 9.908 -19.777 1.00 70.62 77 TRP A CA 1
ATOM 542 C C . TRP A 1 77 ? -6.821 10.793 -20.026 1.00 70.62 77 TRP A C 1
ATOM 544 O O . TRP A 1 77 ? -6.807 11.986 -19.727 1.00 70.62 77 TRP A O 1
ATOM 554 N N . GLU A 1 78 ? -7.880 10.183 -20.572 1.00 69.44 78 GLU A N 1
ATOM 555 C CA . GLU A 1 78 ? -9.191 10.800 -20.810 1.00 69.44 78 GLU A CA 1
ATOM 556 C C . GLU A 1 78 ? -10.089 10.628 -19.577 1.00 69.44 78 GLU A C 1
ATOM 558 O O . GLU A 1 78 ? -10.707 9.580 -19.388 1.00 69.44 78 GLU A O 1
ATOM 563 N N . ALA A 1 79 ? -10.158 11.643 -18.718 1.00 61.97 79 ALA A N 1
ATOM 564 C CA . ALA A 1 79 ? -11.163 11.722 -17.662 1.00 61.97 79 ALA A CA 1
ATOM 565 C C . ALA A 1 79 ? -11.303 13.139 -17.108 1.00 61.97 79 ALA A C 1
ATOM 567 O O . ALA A 1 79 ? -10.371 13.938 -17.208 1.00 61.97 79 ALA A O 1
ATOM 568 N N . PRO A 1 80 ? -12.443 13.447 -16.464 1.00 56.62 80 PRO A N 1
ATOM 569 C CA . PRO A 1 80 ? -12.694 14.769 -15.898 1.00 56.62 80 PRO A CA 1
ATOM 570 C C . PRO A 1 80 ? -11.902 15.057 -14.609 1.00 56.62 80 PRO A C 1
ATOM 572 O O . PRO A 1 80 ? -12.031 16.147 -14.059 1.00 56.62 80 PRO A O 1
ATOM 575 N N . PHE A 1 81 ? -11.108 14.106 -14.106 1.00 63.22 81 PHE A N 1
ATOM 576 C CA . PHE A 1 81 ? -10.393 14.220 -12.834 1.00 63.22 81 PHE A CA 1
ATOM 577 C C . PHE A 1 81 ? -8.888 14.416 -13.039 1.00 63.22 81 PHE A C 1
ATOM 579 O O . PHE A 1 81 ? -8.320 14.039 -14.067 1.00 63.22 81 PHE A O 1
ATOM 586 N N . GLU A 1 82 ? -8.211 14.969 -12.031 1.00 66.56 82 GLU A N 1
ATOM 587 C CA . GLU A 1 82 ? -6.756 14.860 -11.978 1.00 66.56 82 GLU A CA 1
ATOM 588 C C . GLU A 1 82 ? -6.355 13.385 -11.939 1.00 66.56 82 GLU A C 1
ATOM 590 O O . GLU A 1 82 ? -6.978 12.580 -11.250 1.00 66.56 82 GLU A O 1
ATOM 595 N N . GLY A 1 83 ? -5.330 13.013 -12.698 1.00 68.12 83 GLY A N 1
ATOM 596 C CA . GLY A 1 83 ? -4.866 11.637 -12.712 1.00 68.12 83 GLY A CA 1
ATOM 597 C C . GLY A 1 83 ? -3.427 11.518 -13.160 1.00 68.12 83 GLY A C 1
ATOM 598 O O . GLY A 1 83 ? -2.741 12.514 -13.397 1.00 68.12 83 GLY A O 1
ATOM 599 N N . GLU A 1 84 ? -2.998 10.270 -13.224 1.00 77.62 84 GLU A N 1
ATOM 600 C CA . GLU A 1 84 ? -1.598 9.876 -13.242 1.00 77.62 84 GLU A CA 1
ATOM 601 C C . GLU A 1 84 ? -0.892 10.236 -14.560 1.00 77.62 84 GLU A C 1
ATOM 603 O O . GLU A 1 84 ? -1.446 10.177 -15.667 1.00 77.62 84 GLU A O 1
ATOM 608 N N . THR A 1 85 ? 0.381 10.587 -14.432 1.00 84.19 85 THR A N 1
ATOM 609 C CA . THR A 1 85 ? 1.322 10.760 -15.537 1.00 84.19 85 THR A CA 1
ATOM 610 C C . THR A 1 85 ? 1.603 9.427 -16.235 1.00 84.19 85 THR A C 1
ATOM 612 O O . THR A 1 85 ? 1.410 8.345 -15.674 1.00 84.19 85 THR A O 1
ATOM 615 N N . GLU A 1 86 ? 2.097 9.477 -17.477 1.00 86.94 86 GLU A N 1
ATOM 616 C CA . 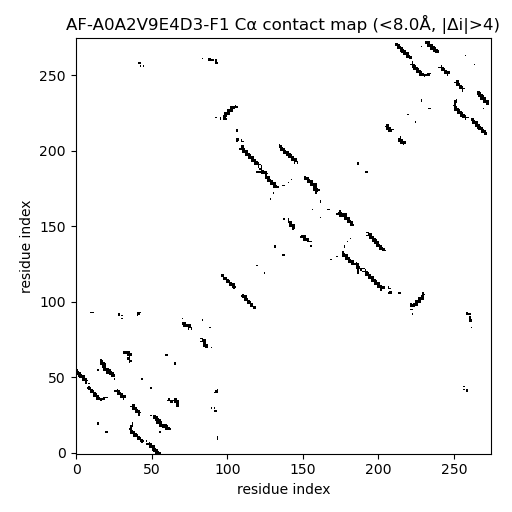GLU A 1 86 ? 2.533 8.263 -18.193 1.00 86.94 86 GLU A CA 1
ATOM 617 C C . GLU A 1 86 ? 3.581 7.480 -17.382 1.00 86.94 86 GLU A C 1
ATOM 619 O O . GLU A 1 86 ? 3.515 6.255 -17.280 1.00 86.94 86 GLU A O 1
ATOM 624 N N . ARG A 1 87 ? 4.510 8.194 -16.735 1.00 87.75 87 ARG A N 1
ATOM 625 C CA . ARG A 1 87 ? 5.535 7.603 -15.869 1.00 87.75 87 ARG A CA 1
ATOM 626 C C . ARG A 1 87 ? 4.963 6.815 -14.692 1.00 87.75 87 ARG A C 1
ATOM 628 O O . ARG A 1 87 ? 5.467 5.737 -14.398 1.00 87.75 87 ARG A O 1
ATOM 635 N N . GLU A 1 88 ? 3.939 7.330 -14.021 1.00 84.50 88 GLU A N 1
ATOM 636 C CA . GLU A 1 88 ? 3.309 6.643 -12.885 1.00 84.50 88 GLU A CA 1
ATOM 637 C C . GLU A 1 88 ? 2.575 5.377 -13.335 1.00 84.50 88 GLU A C 1
ATOM 639 O O . GLU A 1 88 ? 2.719 4.319 -12.720 1.00 84.50 88 GLU A O 1
ATOM 644 N N . ARG A 1 89 ? 1.868 5.453 -14.467 1.00 86.12 89 ARG A N 1
ATOM 645 C CA . ARG A 1 89 ? 1.120 4.321 -15.036 1.00 86.12 89 ARG A CA 1
ATOM 646 C C . ARG A 1 89 ? 2.030 3.212 -15.568 1.00 86.12 89 ARG A C 1
ATOM 648 O O . ARG A 1 89 ? 1.653 2.041 -15.535 1.00 86.12 89 ARG A O 1
ATOM 655 N N . LEU A 1 90 ? 3.225 3.575 -16.038 1.00 89.75 90 LEU A N 1
ATOM 656 C CA . LEU A 1 90 ? 4.252 2.651 -16.531 1.00 89.75 90 LEU A CA 1
ATOM 657 C C . LEU A 1 90 ? 5.312 2.293 -15.475 1.00 89.75 90 LEU A C 1
ATOM 659 O O . LEU A 1 90 ? 6.325 1.681 -15.806 1.00 89.75 90 LEU A O 1
ATOM 663 N N . SER A 1 91 ? 5.093 2.635 -14.203 1.00 88.81 91 SER A N 1
ATOM 664 C CA . SER A 1 91 ? 5.936 2.158 -13.105 1.00 88.81 91 SER A CA 1
ATOM 665 C C . SER A 1 91 ? 5.648 0.681 -12.816 1.00 88.81 91 SER A C 1
ATOM 667 O O . SER A 1 91 ? 4.484 0.282 -12.713 1.00 88.81 91 SER A O 1
ATOM 669 N N . GLU A 1 92 ? 6.693 -0.141 -12.672 1.00 91.19 92 GLU A N 1
ATOM 670 C CA . GLU A 1 92 ? 6.530 -1.572 -12.407 1.00 91.19 92 GLU A CA 1
ATOM 671 C C . GLU A 1 92 ? 5.891 -1.816 -11.030 1.00 91.19 92 GLU A C 1
ATOM 673 O O . GLU A 1 92 ? 6.493 -1.606 -9.971 1.00 91.19 92 GLU A O 1
ATOM 678 N N . ARG A 1 93 ? 4.660 -2.330 -11.033 1.00 90.81 93 ARG A N 1
ATOM 679 C CA . ARG A 1 93 ? 3.881 -2.569 -9.816 1.00 90.81 93 ARG A CA 1
ATOM 680 C C . ARG A 1 93 ? 4.446 -3.718 -8.984 1.00 90.81 93 ARG A C 1
ATOM 682 O O . ARG A 1 93 ? 4.419 -3.647 -7.757 1.00 90.81 93 ARG A O 1
ATOM 689 N N . ALA A 1 94 ? 4.995 -4.746 -9.633 1.00 89.69 94 ALA A N 1
ATOM 690 C CA . ALA A 1 94 ? 5.601 -5.901 -8.970 1.00 89.69 94 ALA A CA 1
ATOM 691 C C . ALA A 1 94 ? 6.901 -5.554 -8.220 1.00 89.69 94 ALA A C 1
ATOM 693 O O . ALA A 1 94 ? 7.244 -6.243 -7.258 1.00 89.69 94 ALA A O 1
ATOM 694 N N . HIS A 1 95 ? 7.594 -4.470 -8.587 1.00 88.25 95 HIS A N 1
ATOM 695 C CA . HIS A 1 95 ? 8.799 -4.018 -7.885 1.00 88.25 95 HIS A CA 1
ATOM 696 C C . HIS A 1 95 ? 8.486 -3.413 -6.510 1.00 88.25 95 HIS A C 1
ATOM 698 O O . HIS A 1 95 ? 9.281 -3.530 -5.576 1.00 88.25 95 HIS A O 1
ATOM 704 N N . GLN A 1 96 ? 7.291 -2.838 -6.345 1.00 87.31 96 GLN A N 1
ATOM 705 C CA . GLN A 1 96 ? 6.890 -2.157 -5.116 1.00 87.31 96 GLN A CA 1
ATOM 706 C C . GLN A 1 96 ? 6.751 -3.142 -3.944 1.00 87.31 96 GLN A C 1
ATOM 708 O O . GLN A 1 96 ? 5.868 -4.008 -3.894 1.00 87.31 96 GLN A O 1
ATOM 713 N N . ASP A 1 97 ? 7.652 -3.001 -2.974 1.00 83.94 97 ASP A N 1
ATOM 714 C CA . ASP A 1 97 ? 7.810 -3.938 -1.868 1.00 83.94 97 ASP A CA 1
ATOM 715 C C . ASP A 1 97 ? 7.052 -3.530 -0.586 1.00 83.94 97 ASP A C 1
ATOM 717 O O . ASP A 1 97 ? 6.736 -4.401 0.226 1.00 83.94 97 ASP A O 1
ATOM 721 N N . ARG A 1 98 ? 6.694 -2.245 -0.466 1.00 89.75 98 ARG A N 1
ATOM 722 C CA . ARG A 1 98 ? 6.016 -1.638 0.688 1.00 89.75 98 ARG A CA 1
ATOM 723 C C . ARG A 1 98 ? 4.623 -2.224 0.945 1.00 89.75 98 ARG A C 1
ATOM 725 O O . ARG A 1 98 ? 3.738 -2.151 0.090 1.00 89.75 98 ARG A O 1
ATOM 732 N N . GLU A 1 99 ? 4.427 -2.709 2.167 1.00 90.69 99 GLU A N 1
ATOM 733 C CA . GLU A 1 99 ? 3.137 -3.097 2.748 1.00 90.69 99 GLU A CA 1
ATOM 734 C C . GLU A 1 99 ? 2.722 -2.067 3.805 1.00 90.69 99 GLU A C 1
ATOM 736 O O . GLU A 1 99 ? 3.575 -1.565 4.540 1.00 90.69 99 GLU A O 1
ATOM 741 N N . ILE A 1 100 ? 1.424 -1.759 3.888 1.00 95.94 100 ILE A N 1
ATOM 742 C CA . ILE A 1 100 ? 0.846 -0.962 4.981 1.00 95.94 100 ILE A CA 1
ATOM 743 C C . ILE A 1 100 ? -0.223 -1.782 5.697 1.00 95.94 100 ILE A C 1
ATOM 745 O O . ILE A 1 100 ? -1.147 -2.287 5.064 1.00 95.94 100 ILE A O 1
ATOM 749 N N . VAL A 1 101 ? -0.136 -1.869 7.020 1.00 98.06 101 VAL A N 1
ATOM 750 C CA . VAL A 1 101 ? -1.139 -2.537 7.853 1.00 98.06 101 VAL A CA 1
ATOM 751 C C . VAL A 1 101 ? -1.827 -1.505 8.730 1.00 98.06 101 VAL A C 1
ATOM 753 O O . VAL A 1 101 ? -1.169 -0.817 9.504 1.00 98.06 101 VAL A O 1
ATOM 756 N N . TYR A 1 102 ? -3.148 -1.422 8.618 1.00 98.44 102 TYR A N 1
ATOM 757 C CA . TYR A 1 102 ? -4.030 -0.578 9.411 1.00 98.44 102 TYR A CA 1
ATOM 758 C C . TYR A 1 102 ? -4.691 -1.433 10.495 1.00 98.44 102 TYR A C 1
ATOM 760 O O . TYR A 1 102 ? -5.426 -2.369 10.194 1.00 98.44 102 TYR A O 1
ATOM 768 N N . LEU A 1 103 ? -4.444 -1.114 11.760 1.00 98.62 103 LEU A N 1
ATOM 769 C CA . LEU A 1 103 ? -5.098 -1.707 12.920 1.00 98.62 103 LEU A CA 1
ATOM 770 C C . LEU A 1 103 ? -6.120 -0.711 13.459 1.00 98.62 103 LEU A C 1
ATOM 772 O O . LEU A 1 103 ? -5.765 0.257 14.140 1.00 98.62 103 LEU A O 1
ATOM 776 N N . LEU A 1 104 ? -7.387 -0.937 13.126 1.00 98.75 104 LEU A N 1
ATOM 777 C CA . LEU A 1 104 ? -8.471 -0.053 13.529 1.00 98.75 104 LEU A CA 1
ATOM 778 C C . LEU A 1 104 ? -8.668 -0.114 15.051 1.00 98.75 104 LEU A C 1
ATOM 780 O O . LEU A 1 104 ? -8.694 -1.198 15.639 1.00 98.75 104 LEU A O 1
ATOM 784 N N . GLN A 1 105 ? -8.789 1.053 15.691 1.00 98.50 105 GLN A N 1
ATOM 785 C CA . GLN A 1 105 ? -9.230 1.150 17.088 1.00 98.50 105 GLN A CA 1
ATOM 786 C C . GLN A 1 105 ? -10.760 1.200 17.138 1.00 98.50 105 GLN A C 1
ATOM 788 O O . GLN A 1 105 ? -11.405 1.075 16.104 1.00 98.50 105 GLN A O 1
ATOM 793 N N . GLN A 1 106 ? -11.374 1.374 18.308 1.00 98.19 106 GLN A N 1
ATOM 794 C CA . GLN A 1 106 ? -12.828 1.560 18.363 1.00 98.19 106 GLN A CA 1
ATOM 795 C C . GLN A 1 106 ? -13.243 2.776 17.506 1.00 98.19 106 GLN A C 1
ATOM 797 O O . GLN A 1 106 ? -12.601 3.821 17.596 1.00 98.19 106 GLN A O 1
ATOM 802 N N . PRO A 1 107 ? -14.258 2.654 16.635 1.00 97.69 107 PRO A N 1
ATOM 803 C CA . PRO A 1 107 ? -14.543 3.660 15.608 1.00 97.69 107 PRO A CA 1
ATOM 804 C C . PRO A 1 107 ? -14.988 5.016 16.157 1.00 97.69 107 PRO A C 1
ATOM 806 O O . PRO A 1 107 ? -14.839 6.025 15.470 1.00 97.69 107 PRO A O 1
ATOM 809 N N . GLU A 1 108 ? -15.454 5.069 17.405 1.00 96.88 108 GLU A N 1
ATOM 810 C CA . GLU A 1 108 ? -15.784 6.309 18.114 1.00 96.88 108 GLU A CA 1
ATOM 811 C C . GLU A 1 108 ? -14.555 7.201 18.350 1.00 96.88 108 GLU A C 1
ATOM 813 O O . GLU A 1 108 ? -14.693 8.405 18.543 1.00 96.88 108 GLU A O 1
ATOM 818 N N . THR A 1 109 ? -13.342 6.637 18.323 1.00 97.94 109 THR A N 1
ATOM 819 C CA . THR A 1 109 ? -12.104 7.420 18.450 1.00 97.94 109 THR A CA 1
ATOM 820 C C . THR A 1 109 ? -11.668 8.045 17.129 1.00 97.94 109 THR A C 1
ATOM 822 O O . THR A 1 109 ? -10.748 8.866 17.114 1.00 97.94 109 THR A O 1
ATOM 825 N N . HIS A 1 110 ? -12.277 7.634 16.009 1.00 98.31 110 HIS A N 1
ATOM 826 C CA . HIS A 1 110 ? -11.834 7.966 14.656 1.00 98.31 110 HIS A CA 1
ATOM 827 C C . HIS A 1 110 ? -10.359 7.638 14.397 1.00 98.31 110 HIS A C 1
ATOM 829 O O . HIS A 1 110 ? -9.754 8.204 13.479 1.00 98.31 110 HIS A O 1
ATOM 835 N N . ALA A 1 111 ? -9.774 6.732 15.188 1.00 98.44 111 ALA A N 1
ATOM 836 C CA . ALA A 1 111 ? -8.352 6.458 15.162 1.00 98.44 111 ALA A CA 1
ATOM 837 C C . ALA A 1 111 ? -8.004 5.026 14.753 1.00 98.44 111 ALA A C 1
ATOM 839 O O . ALA A 1 111 ? -8.718 4.057 15.008 1.00 98.44 111 ALA A O 1
ATOM 840 N N . PHE A 1 112 ? -6.848 4.886 14.124 1.00 98.50 112 PHE A N 1
ATOM 841 C CA . PHE A 1 112 ? -6.246 3.603 13.805 1.00 98.50 112 PHE A CA 1
ATOM 842 C C . PHE A 1 112 ? -4.737 3.711 13.945 1.00 98.50 112 PHE A C 1
ATOM 844 O O . PHE A 1 112 ? -4.132 4.733 13.617 1.00 98.50 112 PHE A O 1
ATOM 851 N N . ARG A 1 113 ? -4.117 2.633 14.413 1.00 98.25 113 ARG A N 1
ATOM 852 C CA . ARG A 1 113 ? -2.669 2.488 14.315 1.00 98.25 113 ARG A CA 1
ATOM 853 C C . ARG A 1 113 ? -2.349 1.986 12.919 1.00 98.25 113 ARG A C 1
ATOM 855 O O . ARG A 1 113 ? -3.082 1.164 12.380 1.00 98.25 113 ARG A O 1
ATOM 862 N N . LEU A 1 114 ? -1.251 2.427 12.338 1.00 97.62 114 LEU A N 1
ATOM 863 C CA . LEU A 1 114 ? -0.696 1.788 11.161 1.00 97.62 114 LEU A CA 1
ATOM 864 C C . LEU A 1 114 ? 0.783 1.507 11.349 1.00 97.62 114 LEU A C 1
ATOM 866 O O . LEU A 1 114 ? 1.463 2.179 12.124 1.00 97.62 114 LEU A O 1
ATOM 870 N N . TYR A 1 115 ? 1.280 0.529 10.607 1.00 97.62 115 TYR A N 1
ATOM 871 C CA . TYR A 1 115 ? 2.699 0.440 10.327 1.00 97.62 115 TYR A CA 1
ATOM 872 C C . TYR A 1 115 ? 2.936 0.144 8.855 1.00 97.62 115 TYR A C 1
ATOM 874 O O . TYR A 1 115 ? 2.079 -0.420 8.172 1.00 97.62 115 TYR A O 1
ATOM 882 N N . HIS A 1 116 ? 4.104 0.537 8.366 1.00 96.25 116 HIS A N 1
ATOM 883 C CA . HIS A 1 116 ? 4.555 0.187 7.033 1.00 96.25 116 HIS A CA 1
ATOM 884 C C . HIS A 1 116 ? 6.057 -0.045 7.000 1.00 96.25 116 HIS A C 1
ATOM 886 O O . HIS A 1 116 ? 6.812 0.570 7.757 1.00 96.25 116 HIS A O 1
ATOM 892 N N . ASP A 1 117 ? 6.463 -0.922 6.090 1.00 94.88 117 ASP A N 1
ATOM 893 C CA . ASP A 1 117 ? 7.865 -1.238 5.859 1.00 94.88 117 ASP A CA 1
ATOM 894 C C . ASP A 1 117 ? 8.347 -0.527 4.599 1.00 94.88 117 ASP A C 1
ATOM 896 O O . ASP A 1 117 ? 7.781 -0.711 3.523 1.00 94.88 117 ASP A O 1
ATOM 900 N N . TYR A 1 118 ? 9.395 0.276 4.723 1.00 93.12 118 TYR A N 1
ATOM 901 C CA . TYR A 1 118 ? 9.993 1.006 3.617 1.00 93.12 118 TYR A CA 1
ATOM 902 C C . TYR A 1 118 ? 11.431 0.561 3.382 1.00 93.12 118 TYR A C 1
ATOM 904 O O . TYR A 1 118 ? 12.239 0.606 4.304 1.00 93.12 118 TYR A O 1
ATOM 912 N N . THR A 1 119 ? 11.755 0.189 2.148 1.00 94.62 119 THR A N 1
ATOM 913 C CA . THR A 1 119 ? 13.132 -0.039 1.712 1.00 94.62 119 THR A CA 1
ATOM 914 C C . THR A 1 119 ? 13.611 1.169 0.914 1.00 94.62 119 THR A C 1
ATOM 916 O O . THR A 1 119 ? 13.017 1.506 -0.109 1.00 94.62 119 THR A O 1
ATOM 919 N N . GLU A 1 120 ? 14.686 1.813 1.365 1.00 94.50 120 GLU A N 1
ATOM 920 C CA . GLU A 1 120 ? 15.404 2.828 0.590 1.00 94.50 120 GLU A CA 1
ATOM 921 C C . GLU A 1 120 ? 16.684 2.220 0.021 1.00 94.50 120 GLU A C 1
ATOM 923 O O . GLU A 1 120 ? 17.451 1.583 0.744 1.00 94.50 120 GLU A O 1
ATOM 928 N N . SER A 1 121 ? 16.928 2.442 -1.265 1.00 94.62 121 SER A N 1
ATOM 929 C CA . SER A 1 121 ? 18.118 1.955 -1.972 1.00 94.62 121 SER A CA 1
ATOM 930 C C . SER A 1 121 ? 18.837 3.052 -2.756 1.00 94.62 121 SER A C 1
ATOM 932 O O . SER A 1 121 ? 19.870 2.787 -3.370 1.00 94.62 121 SER A O 1
ATOM 934 N N . ARG A 1 122 ? 18.302 4.279 -2.782 1.00 94.12 122 ARG A N 1
ATOM 935 C CA . ARG A 1 122 ? 18.917 5.413 -3.477 1.00 94.12 122 ARG A CA 1
ATOM 936 C C . ARG A 1 122 ? 20.103 5.926 -2.655 1.00 94.12 122 ARG A C 1
ATOM 938 O O . ARG A 1 122 ? 19.894 6.372 -1.525 1.00 94.12 122 ARG A O 1
ATOM 945 N N . PRO A 1 123 ? 21.335 5.893 -3.197 1.00 96.94 123 PRO A N 1
ATOM 946 C CA . PRO A 1 123 ? 22.508 6.357 -2.469 1.00 96.94 123 PRO A CA 1
ATOM 947 C C . PRO A 1 123 ? 22.377 7.821 -2.034 1.00 96.94 123 PRO A C 1
ATOM 949 O O . PRO A 1 123 ? 21.892 8.657 -2.792 1.00 96.94 123 PRO A O 1
ATOM 952 N N . GLY A 1 124 ? 22.826 8.125 -0.819 1.00 96.56 124 GLY A N 1
ATOM 953 C CA . GLY A 1 124 ? 22.796 9.465 -0.233 1.00 96.56 124 GLY A CA 1
ATOM 954 C C . GLY A 1 124 ? 21.475 9.857 0.430 1.00 96.56 124 GLY A C 1
ATOM 955 O O . GLY A 1 124 ? 21.467 10.825 1.181 1.00 96.56 124 GLY A O 1
ATOM 956 N N . VAL A 1 125 ? 20.378 9.114 0.226 1.00 96.56 125 VAL A N 1
ATOM 957 C CA . VAL A 1 125 ? 19.140 9.380 0.973 1.00 96.56 125 VAL A CA 1
ATOM 958 C C . VAL A 1 125 ? 19.350 9.024 2.443 1.00 96.56 125 VAL A C 1
ATOM 960 O O . VAL A 1 125 ? 19.796 7.925 2.770 1.00 96.56 125 VAL A O 1
ATOM 963 N N . GLU A 1 126 ? 19.016 9.965 3.320 1.00 96.19 126 GLU A N 1
ATOM 964 C CA . GLU A 1 126 ? 19.245 9.880 4.769 1.00 96.19 126 GLU A CA 1
ATOM 965 C C . GLU A 1 126 ? 18.014 10.278 5.591 1.00 96.19 126 GLU A C 1
ATOM 967 O O . GLU A 1 126 ? 18.061 10.378 6.813 1.00 96.19 126 GLU A O 1
ATOM 972 N N . THR A 1 127 ? 16.896 10.587 4.939 1.00 96.88 127 THR A N 1
ATOM 973 C CA . THR A 1 127 ? 15.661 10.971 5.623 1.00 96.88 127 THR A CA 1
ATOM 974 C C . THR A 1 127 ? 14.466 10.424 4.872 1.00 96.88 127 THR A C 1
ATOM 976 O O . THR A 1 127 ? 14.395 10.478 3.645 1.00 96.88 127 THR A O 1
ATOM 979 N N . TYR A 1 128 ? 13.517 9.887 5.630 1.00 96.38 128 TYR A N 1
ATOM 980 C CA . TYR A 1 128 ? 12.209 9.510 5.133 1.00 96.38 128 TYR A CA 1
ATOM 981 C C . TYR A 1 128 ? 11.176 10.516 5.629 1.00 96.38 128 TYR A C 1
ATOM 983 O O . TYR A 1 128 ? 11.150 10.870 6.811 1.00 96.38 128 TYR A O 1
ATOM 991 N N . PHE A 1 129 ? 10.318 10.952 4.715 1.00 96.56 129 PHE A N 1
ATOM 992 C CA . PHE A 1 129 ? 9.199 11.835 4.997 1.00 96.56 129 PHE A CA 1
ATOM 993 C C . PHE A 1 129 ? 7.904 11.059 4.798 1.00 96.56 129 PHE A C 1
ATOM 995 O O . PHE A 1 129 ? 7.661 10.506 3.724 1.00 96.56 129 PHE A O 1
ATOM 1002 N N . ASN A 1 130 ? 7.066 11.021 5.829 1.00 95.00 130 ASN A N 1
ATOM 1003 C CA . ASN A 1 130 ? 5.709 10.512 5.708 1.00 95.00 130 ASN A CA 1
ATOM 1004 C C . ASN A 1 130 ? 4.718 11.669 5.787 1.00 95.00 130 ASN A C 1
ATOM 1006 O O . ASN A 1 130 ? 4.444 12.189 6.871 1.00 95.00 130 ASN A O 1
ATOM 1010 N N . VAL A 1 131 ? 4.208 12.087 4.630 1.00 94.25 131 VAL A N 1
ATOM 1011 C CA . VAL A 1 131 ? 3.236 13.176 4.529 1.00 94.25 131 VAL A CA 1
ATOM 1012 C C . VAL A 1 131 ? 1.857 12.664 4.940 1.00 94.25 131 VAL A C 1
ATOM 1014 O O . VAL A 1 131 ? 1.280 11.762 4.324 1.00 94.25 131 VAL A O 1
ATOM 1017 N N . VAL A 1 132 ? 1.315 13.244 6.007 1.00 93.31 132 VAL A N 1
ATOM 1018 C CA . VAL A 1 132 ? -0.011 12.915 6.523 1.00 93.31 132 VAL A CA 1
ATOM 1019 C C . VAL A 1 132 ? -1.053 13.573 5.632 1.00 93.31 132 VAL A C 1
ATOM 1021 O O . VAL A 1 132 ? -0.977 14.756 5.307 1.00 93.31 132 VAL A O 1
ATOM 1024 N N . ARG A 1 133 ? -2.059 12.791 5.237 1.00 88.56 133 ARG A N 1
ATOM 1025 C CA . ARG A 1 133 ? -3.138 13.276 4.373 1.00 88.56 133 ARG A CA 1
ATOM 1026 C C . ARG A 1 133 ? -3.899 14.421 5.028 1.00 88.56 133 ARG A C 1
ATOM 1028 O O . ARG A 1 133 ? -4.176 14.372 6.228 1.00 88.56 133 ARG A O 1
ATOM 1035 N N . SER A 1 134 ? -4.330 15.375 4.206 1.00 86.81 134 SER A N 1
ATOM 1036 C CA . SER A 1 134 ? -5.227 16.444 4.642 1.00 86.81 134 SER A CA 1
ATOM 1037 C C . SER A 1 134 ? -6.458 15.875 5.363 1.00 86.81 134 SER A C 1
ATOM 1039 O O . SER A 1 134 ? -6.990 14.824 4.993 1.00 86.81 134 SER A O 1
ATOM 1041 N N . GLY A 1 135 ? -6.859 16.529 6.455 1.00 87.25 135 GLY A N 1
ATOM 1042 C CA . GLY A 1 135 ? -7.945 16.081 7.332 1.00 87.25 135 GLY A CA 1
ATOM 1043 C C . GLY A 1 135 ? -7.598 14.929 8.290 1.00 87.25 135 GLY A C 1
ATOM 1044 O O . GLY A 1 135 ? -8.451 14.535 9.084 1.00 87.25 135 GLY A O 1
ATOM 1045 N N . SER A 1 136 ? -6.373 14.390 8.254 1.00 93.69 136 SER A N 1
ATOM 1046 C CA . SER A 1 136 ? -5.871 13.434 9.253 1.00 93.69 136 SER A CA 1
ATOM 1047 C C . SER A 1 136 ? -4.883 14.108 10.211 1.00 93.69 136 SER A C 1
ATOM 1049 O O . SER A 1 136 ? -4.185 15.047 9.837 1.00 93.69 136 SER A O 1
ATOM 1051 N N . LYS A 1 137 ? -4.799 13.603 11.444 1.00 97.06 137 LYS A N 1
ATOM 1052 C CA . LYS A 1 137 ? -3.758 13.966 12.418 1.00 97.06 137 LYS A CA 1
ATOM 1053 C C . LYS A 1 137 ? -2.935 12.738 12.776 1.00 97.06 137 LYS A C 1
ATOM 1055 O O . LYS A 1 137 ? -3.516 11.672 12.961 1.00 97.06 137 LYS A O 1
ATOM 1060 N N . VAL A 1 138 ? -1.621 12.894 12.892 1.00 98.00 138 VAL A N 1
ATOM 1061 C CA . VAL A 1 138 ? -0.697 11.850 13.347 1.00 98.00 138 VAL A CA 1
ATOM 1062 C C . VAL A 1 138 ? -0.284 12.072 14.798 1.00 98.00 138 VAL A C 1
ATOM 1064 O O . VAL A 1 138 ? -0.069 13.202 15.241 1.00 98.00 138 VAL A O 1
ATOM 1067 N N . SER A 1 139 ? -0.127 10.977 15.529 1.00 98.19 139 SER A N 1
ATOM 1068 C CA . SER A 1 139 ? 0.481 10.928 16.852 1.00 98.19 139 SER A CA 1
ATOM 1069 C C . SER A 1 139 ? 1.358 9.682 17.004 1.00 98.19 139 SER A C 1
ATOM 1071 O O . SER A 1 139 ? 1.308 8.751 16.196 1.00 98.19 139 SER A O 1
ATOM 1073 N N . GLU A 1 140 ? 2.198 9.695 18.043 1.00 97.31 140 GLU A N 1
ATOM 1074 C CA . GLU A 1 140 ? 3.023 8.553 18.469 1.00 97.31 140 GLU A CA 1
ATOM 1075 C C . GLU A 1 140 ? 3.9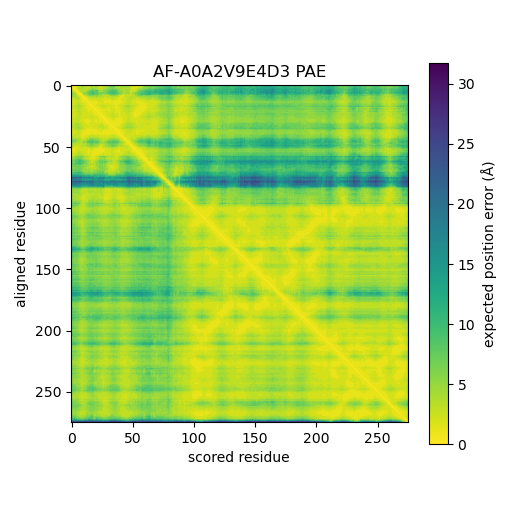06 7.915 17.369 1.00 97.31 140 GLU A C 1
ATOM 1077 O O . GLU A 1 140 ? 4.001 6.685 17.297 1.00 97.31 140 GLU A O 1
ATOM 1082 N N . PRO A 1 141 ? 4.581 8.698 16.500 1.00 98.12 141 PRO A N 1
ATOM 1083 C CA . PRO A 1 141 ? 5.426 8.116 15.471 1.00 98.12 141 PRO A CA 1
ATOM 1084 C C . PRO A 1 141 ? 6.617 7.390 16.100 1.00 98.12 141 PRO A C 1
ATOM 1086 O O . PRO A 1 141 ? 7.340 7.932 16.940 1.00 98.12 141 PRO A O 1
ATOM 1089 N N . SER A 1 142 ? 6.878 6.177 15.634 1.00 98.38 142 SER A N 1
ATOM 1090 C CA . SER A 1 142 ? 8.058 5.393 15.990 1.00 98.38 142 SER A CA 1
ATOM 1091 C C . SER A 1 142 ? 8.633 4.739 14.746 1.00 98.38 142 SER A C 1
ATOM 1093 O O . SER A 1 142 ? 7.890 4.319 13.860 1.00 98.38 142 SER A O 1
ATOM 1095 N N . ALA A 1 143 ? 9.956 4.661 14.669 1.00 98.50 143 ALA A N 1
ATOM 1096 C CA . ALA A 1 143 ? 10.630 4.049 13.539 1.00 98.50 143 ALA A CA 1
ATOM 1097 C C . ALA A 1 143 ? 11.836 3.232 13.980 1.00 98.50 143 ALA A C 1
ATOM 1099 O O . ALA A 1 143 ? 12.513 3.584 14.948 1.00 98.50 143 ALA A O 1
ATOM 1100 N N . TYR A 1 144 ? 12.081 2.142 13.260 1.00 98.38 144 TYR A N 1
ATOM 1101 C CA . TYR A 1 144 ? 13.184 1.226 13.514 1.00 98.38 144 TYR A CA 1
ATOM 1102 C C . TYR A 1 144 ? 13.842 0.803 12.207 1.00 98.38 144 TYR A C 1
ATOM 1104 O O . TYR A 1 144 ? 13.140 0.557 11.224 1.00 98.38 144 TYR A O 1
ATOM 1112 N N . VAL A 1 145 ? 15.163 0.651 12.216 1.00 97.94 145 VAL A N 1
ATOM 1113 C CA . VAL A 1 145 ? 15.877 -0.096 11.175 1.00 97.94 145 VAL A CA 1
ATOM 1114 C C . VAL A 1 145 ? 15.624 -1.580 11.421 1.00 97.94 145 VAL A C 1
ATOM 1116 O O . VAL A 1 145 ? 15.972 -2.109 12.476 1.00 97.94 145 VAL A O 1
ATOM 1119 N N . LEU A 1 146 ? 14.989 -2.258 10.469 1.00 96.62 146 LEU A N 1
ATOM 1120 C CA . LEU A 1 146 ? 14.576 -3.654 10.625 1.00 96.62 146 LEU A CA 1
ATOM 1121 C C . LEU A 1 146 ? 15.760 -4.627 10.667 1.00 96.62 146 LEU A C 1
ATOM 1123 O O . LEU A 1 146 ? 15.655 -5.657 11.326 1.00 96.62 146 LEU A O 1
ATOM 1127 N N . ASP A 1 147 ? 16.877 -4.286 10.024 1.00 94.75 147 ASP A N 1
ATOM 1128 C CA . ASP A 1 147 ? 18.058 -5.155 9.967 1.00 94.75 147 ASP A CA 1
ATOM 1129 C C . ASP A 1 147 ? 18.888 -5.128 11.262 1.00 94.75 147 ASP A C 1
ATOM 1131 O O . ASP A 1 147 ? 19.557 -6.105 11.589 1.00 94.75 147 ASP A O 1
ATOM 1135 N N . THR A 1 148 ? 18.847 -4.024 12.018 1.00 96.38 148 THR A N 1
ATOM 1136 C CA . THR A 1 148 ? 19.681 -3.820 13.219 1.00 96.38 148 THR A CA 1
ATOM 1137 C C . THR A 1 148 ? 18.878 -3.690 14.512 1.00 96.38 148 THR A C 1
ATOM 1139 O O . THR A 1 148 ? 19.440 -3.814 15.599 1.00 96.38 148 THR A O 1
ATOM 1142 N N . GLY A 1 149 ? 17.576 -3.409 14.423 1.00 97.31 149 GLY A N 1
ATOM 1143 C CA . GLY A 1 149 ? 16.739 -3.051 15.568 1.00 97.31 149 GLY A CA 1
ATOM 1144 C C . GLY A 1 149 ? 16.978 -1.631 16.098 1.00 97.31 149 GLY A C 1
ATOM 1145 O O . GLY A 1 149 ? 16.391 -1.262 17.116 1.00 97.31 149 GLY A O 1
ATOM 1146 N N . GLU A 1 150 ? 17.813 -0.822 15.435 1.00 97.88 150 GLU A N 1
ATOM 1147 C CA . GLU A 1 150 ? 18.081 0.563 15.827 1.00 97.88 150 GLU A CA 1
ATOM 1148 C C . GLU A 1 150 ? 16.785 1.376 15.843 1.00 97.88 150 GLU A C 1
ATOM 1150 O O . GLU A 1 150 ? 16.078 1.459 14.838 1.00 97.88 150 GLU A O 1
ATOM 1155 N N . LYS A 1 151 ? 16.484 2.009 16.979 1.00 98.31 151 LYS A N 1
ATOM 1156 C CA . LYS A 1 151 ? 15.364 2.942 17.096 1.00 98.31 151 LYS A CA 1
ATOM 1157 C C . LYS A 1 151 ? 15.766 4.304 16.538 1.00 98.31 151 LYS A C 1
ATOM 1159 O O . LYS A 1 151 ? 16.676 4.945 17.058 1.00 98.31 151 LYS A O 1
ATOM 1164 N N . LEU A 1 152 ? 15.029 4.773 15.540 1.00 98.50 152 LEU A N 1
ATOM 1165 C CA . LEU A 1 152 ? 15.257 6.064 14.903 1.00 98.50 152 LEU A CA 1
ATOM 1166 C C . LEU A 1 152 ? 14.522 7.188 15.634 1.00 98.50 152 LEU A C 1
ATOM 1168 O O . LEU A 1 152 ? 13.473 6.990 16.256 1.00 98.50 152 LEU A O 1
ATOM 1172 N N . LYS A 1 153 ? 15.074 8.398 15.526 1.00 98.00 153 LYS A N 1
ATOM 1173 C CA . LYS A 1 153 ? 14.398 9.613 15.984 1.00 98.00 153 LYS A CA 1
ATOM 1174 C C . LYS A 1 153 ? 13.274 9.959 15.011 1.00 98.00 153 LYS A C 1
ATOM 1176 O O . LYS A 1 153 ? 13.463 9.921 13.800 1.00 98.00 153 LYS A O 1
ATOM 1181 N N . THR A 1 154 ? 12.124 10.336 15.553 1.00 98.19 154 THR A N 1
ATOM 1182 C CA . THR A 1 154 ? 10.970 10.803 14.784 1.00 98.19 154 THR A CA 1
ATOM 1183 C C . THR A 1 154 ? 10.628 12.226 15.207 1.00 98.19 154 THR A C 1
ATOM 1185 O O . THR A 1 154 ? 10.746 12.588 16.381 1.00 98.19 154 THR A O 1
ATOM 1188 N N . LYS A 1 155 ? 10.216 13.054 14.247 1.00 97.69 155 LYS A N 1
ATOM 1189 C CA . LYS A 1 155 ? 9.718 14.407 14.509 1.00 97.69 155 LYS A CA 1
ATOM 1190 C C . LYS A 1 155 ? 8.471 14.653 13.676 1.00 97.69 155 LYS A C 1
ATOM 1192 O O . LYS A 1 155 ? 8.472 14.374 12.485 1.00 97.69 155 LYS A O 1
ATOM 1197 N N . ILE A 1 156 ? 7.425 15.190 14.293 1.00 98.00 156 ILE A N 1
ATOM 1198 C CA . ILE A 1 156 ? 6.277 15.721 13.556 1.00 98.00 156 ILE A CA 1
ATOM 1199 C C . ILE A 1 156 ? 6.597 17.178 13.226 1.00 98.00 156 ILE A C 1
ATOM 1201 O O . ILE A 1 156 ? 6.939 17.949 14.123 1.00 98.00 156 ILE A O 1
ATOM 1205 N N . MET A 1 157 ? 6.523 17.530 11.949 1.00 97.56 157 MET A N 1
ATOM 1206 C CA . MET A 1 157 ? 6.660 18.896 11.442 1.00 97.56 157 MET A CA 1
ATOM 1207 C C . MET A 1 157 ? 5.453 19.232 10.570 1.00 97.56 157 MET A C 1
ATOM 1209 O O . MET A 1 157 ? 4.782 18.343 10.056 1.00 97.56 157 MET A O 1
ATOM 1213 N N . THR A 1 158 ? 5.162 20.510 10.405 1.00 96.25 158 THR A N 1
ATOM 1214 C CA . THR A 1 158 ? 4.211 21.019 9.413 1.00 96.25 158 THR A CA 1
ATOM 1215 C C . THR A 1 158 ? 4.908 21.260 8.076 1.00 96.25 158 THR A C 1
ATOM 1217 O O . THR A 1 158 ? 6.127 21.453 8.034 1.00 96.25 158 THR A O 1
ATOM 1220 N N . GLY A 1 159 ? 4.152 21.311 6.976 1.00 94.25 159 GLY A N 1
ATOM 1221 C CA . GLY A 1 159 ? 4.695 21.700 5.670 1.00 94.25 159 GLY A CA 1
ATOM 1222 C C . GLY A 1 159 ? 5.417 23.054 5.708 1.00 94.25 159 GLY A C 1
ATOM 1223 O O . GLY A 1 159 ? 6.507 23.189 5.156 1.00 94.25 159 GLY A O 1
ATOM 1224 N N . ALA A 1 160 ? 4.880 24.033 6.445 1.00 95.44 160 ALA A N 1
ATOM 1225 C CA . ALA A 1 160 ? 5.521 25.336 6.639 1.00 95.44 160 ALA A CA 1
ATOM 1226 C C . ALA A 1 160 ? 6.889 25.231 7.343 1.00 95.44 160 ALA A C 1
ATOM 1228 O O . ALA A 1 160 ? 7.852 25.882 6.932 1.00 95.44 160 ALA A O 1
ATOM 1229 N N . GLU A 1 161 ? 7.003 24.390 8.375 1.00 97.25 161 GLU A N 1
ATOM 1230 C CA . GLU A 1 161 ? 8.272 24.162 9.076 1.00 97.25 161 GLU A CA 1
ATOM 1231 C C . GLU A 1 161 ? 9.304 23.443 8.199 1.00 97.25 161 GLU A C 1
ATOM 1233 O O . GLU A 1 161 ? 10.494 23.738 8.309 1.00 97.25 161 GLU A O 1
ATOM 1238 N N . LEU A 1 162 ? 8.878 22.528 7.320 1.00 95.38 162 LEU A N 1
ATOM 1239 C CA . LEU A 1 162 ? 9.777 21.870 6.362 1.00 95.38 162 LEU A CA 1
ATOM 1240 C C . LEU A 1 162 ? 10.355 22.861 5.353 1.00 95.38 162 LEU A C 1
ATOM 1242 O O . LEU A 1 162 ? 11.563 22.852 5.111 1.00 95.38 162 LEU A O 1
ATOM 1246 N N . VAL A 1 163 ? 9.513 23.752 4.819 1.00 94.06 163 VAL A N 1
ATOM 1247 C CA . VAL A 1 163 ? 9.945 24.827 3.914 1.00 94.06 163 VAL A CA 1
ATOM 1248 C C . VAL A 1 163 ? 10.925 25.762 4.623 1.00 94.06 163 VAL A C 1
ATOM 1250 O O . VAL A 1 163 ? 11.992 26.055 4.084 1.00 94.06 163 VAL A O 1
ATOM 1253 N N . ALA A 1 164 ? 10.617 26.181 5.855 1.00 95.56 164 ALA A N 1
ATOM 1254 C CA . ALA A 1 164 ? 11.518 27.009 6.659 1.00 95.56 164 ALA A CA 1
ATOM 1255 C C . ALA A 1 164 ? 12.863 26.309 6.938 1.00 95.56 164 ALA A C 1
ATOM 1257 O O . ALA A 1 164 ? 13.912 26.955 6.927 1.00 95.56 164 ALA A O 1
ATOM 1258 N N . ALA A 1 165 ? 12.843 24.987 7.131 1.00 95.00 165 ALA A N 1
ATOM 1259 C CA . ALA A 1 165 ? 14.030 24.152 7.299 1.00 95.00 165 ALA A CA 1
ATOM 1260 C C . ALA A 1 165 ? 14.744 23.798 5.979 1.00 95.00 165 ALA A C 1
ATOM 1262 O O . ALA A 1 165 ? 15.783 23.141 6.023 1.00 95.00 165 ALA A O 1
ATOM 1263 N N . LYS A 1 166 ? 14.219 24.231 4.820 1.00 94.50 166 LYS A N 1
ATOM 1264 C CA . LYS A 1 166 ? 14.734 23.922 3.473 1.00 94.50 166 LYS A CA 1
ATOM 1265 C C . LYS A 1 166 ? 14.863 22.416 3.207 1.00 94.50 166 LYS A C 1
ATOM 1267 O O . LYS A 1 166 ? 15.802 21.979 2.544 1.00 94.50 166 LYS A O 1
ATOM 1272 N N . MET A 1 167 ? 13.937 21.625 3.747 1.00 93.06 167 MET A N 1
ATOM 1273 C CA . MET A 1 167 ? 13.897 20.179 3.539 1.00 93.06 167 MET A CA 1
ATOM 1274 C C . MET A 1 167 ? 13.192 19.852 2.222 1.00 93.06 167 MET A C 1
ATOM 1276 O O . MET A 1 167 ? 12.062 20.286 2.000 1.00 93.06 167 MET A O 1
ATOM 1280 N N . ASP A 1 168 ? 13.851 19.072 1.365 1.00 89.94 168 ASP A N 1
ATOM 1281 C CA . ASP A 1 168 ? 13.269 18.589 0.114 1.00 89.94 168 ASP A CA 1
ATOM 1282 C C . ASP A 1 168 ? 12.522 17.268 0.343 1.00 89.94 168 ASP A C 1
ATOM 1284 O O . ASP A 1 168 ? 13.123 16.230 0.623 1.00 89.94 168 ASP A O 1
ATOM 1288 N N . VAL A 1 169 ? 11.193 17.323 0.242 1.00 87.25 169 VAL A N 1
ATOM 1289 C CA . VAL A 1 169 ? 10.298 16.162 0.383 1.00 87.25 169 VAL A CA 1
ATOM 1290 C C . VAL A 1 169 ? 10.109 15.439 -0.960 1.00 87.25 169 VAL A C 1
ATOM 1292 O O . VAL A 1 169 ? 9.606 14.318 -0.997 1.00 87.25 169 VAL A O 1
ATOM 1295 N N . GLY A 1 170 ? 10.533 16.048 -2.073 1.00 83.31 170 GLY A N 1
ATOM 1296 C CA . GLY A 1 170 ? 10.364 15.515 -3.426 1.00 83.31 170 GLY A CA 1
ATOM 1297 C C . GLY A 1 170 ? 8.957 15.676 -4.013 1.00 83.31 170 GLY A C 1
ATOM 1298 O O . GLY A 1 170 ? 8.745 15.336 -5.175 1.00 83.31 170 GLY A O 1
ATOM 1299 N N . GLU A 1 171 ? 8.004 16.211 -3.248 1.00 81.38 171 GLU A N 1
ATOM 1300 C CA . GLU A 1 171 ? 6.642 16.520 -3.690 1.00 81.38 171 GLU A CA 1
ATOM 1301 C C . GLU A 1 171 ? 6.109 17.790 -3.000 1.00 81.38 171 GLU A C 1
ATOM 1303 O O . GLU A 1 171 ? 6.586 18.148 -1.919 1.00 81.38 171 GLU A O 1
ATOM 1308 N N . PRO A 1 172 ? 5.131 18.497 -3.599 1.00 85.69 172 PRO A N 1
ATOM 1309 C CA . PRO A 1 172 ? 4.465 19.612 -2.936 1.00 85.69 172 PRO A CA 1
ATOM 1310 C C . PRO A 1 172 ? 3.752 19.156 -1.657 1.00 85.69 172 PRO A C 1
ATOM 1312 O O . PRO A 1 172 ? 2.962 18.214 -1.681 1.00 85.69 172 PRO A O 1
ATOM 1315 N N . VAL A 1 173 ? 3.986 19.865 -0.552 1.00 89.31 173 VAL A N 1
ATOM 1316 C CA . VAL A 1 173 ? 3.340 19.608 0.742 1.00 89.31 173 VAL A CA 1
ATOM 1317 C C . VAL A 1 173 ? 2.531 20.835 1.151 1.00 89.31 173 VAL A C 1
ATOM 1319 O O . VAL A 1 173 ? 3.048 21.952 1.148 1.00 89.31 173 VAL A O 1
ATOM 1322 N N . ASP A 1 174 ? 1.265 20.631 1.517 1.00 92.00 174 ASP A N 1
ATOM 1323 C CA . ASP A 1 174 ? 0.426 21.695 2.073 1.00 92.00 174 ASP A CA 1
ATOM 1324 C C . ASP A 1 174 ? 1.054 22.266 3.354 1.00 92.00 174 ASP A C 1
ATOM 1326 O O . ASP A 1 174 ? 1.534 21.520 4.210 1.00 92.00 174 ASP A O 1
ATOM 1330 N N . ALA A 1 175 ? 1.025 23.591 3.514 1.00 92.56 175 ALA A N 1
ATOM 1331 C CA . ALA A 1 175 ? 1.675 24.277 4.631 1.00 92.56 175 ALA A CA 1
ATOM 1332 C C . ALA A 1 175 ? 1.211 23.777 6.013 1.00 92.56 175 ALA A C 1
ATOM 1334 O O . ALA A 1 175 ? 1.991 23.788 6.967 1.00 92.56 175 ALA A O 1
ATOM 1335 N N . THR A 1 176 ? -0.040 23.324 6.118 1.00 93.69 176 THR A N 1
ATOM 1336 C CA . THR A 1 176 ? -0.660 22.837 7.356 1.00 93.69 176 THR A CA 1
ATOM 1337 C C . THR A 1 176 ? -0.612 21.317 7.510 1.00 93.69 176 THR A C 1
ATOM 1339 O O . THR A 1 176 ? -0.907 20.809 8.595 1.00 93.69 176 THR A O 1
ATOM 1342 N N . ALA A 1 177 ? -0.222 20.578 6.465 1.00 94.25 177 ALA A N 1
ATOM 1343 C CA . ALA A 1 177 ? -0.097 19.129 6.541 1.00 94.25 177 ALA A CA 1
ATOM 1344 C C . ALA A 1 177 ? 0.972 18.737 7.564 1.00 94.25 177 ALA A C 1
ATOM 1346 O O . ALA A 1 177 ? 2.057 19.318 7.612 1.00 94.25 177 ALA A O 1
ATOM 1347 N N . GLN A 1 178 ? 0.663 17.728 8.377 1.00 96.75 178 GLN A N 1
ATOM 1348 C CA . GLN A 1 178 ? 1.651 17.114 9.253 1.00 96.75 178 GLN A CA 1
ATOM 1349 C C . GLN A 1 178 ? 2.539 16.176 8.437 1.00 96.75 178 GLN A C 1
ATOM 1351 O O . GLN A 1 178 ? 2.074 15.468 7.549 1.00 96.75 178 GLN A O 1
ATOM 1356 N N . VAL A 1 179 ? 3.822 16.144 8.759 1.00 97.06 179 VAL A N 1
ATOM 1357 C CA . VAL A 1 179 ? 4.811 15.271 8.142 1.00 97.06 179 VAL A CA 1
ATOM 1358 C C . VAL A 1 179 ? 5.639 14.648 9.247 1.00 97.06 179 VAL A C 1
ATOM 1360 O O . VAL A 1 179 ? 6.190 15.347 10.099 1.00 97.06 179 VAL A O 1
ATOM 1363 N N . VAL A 1 180 ? 5.727 13.322 9.240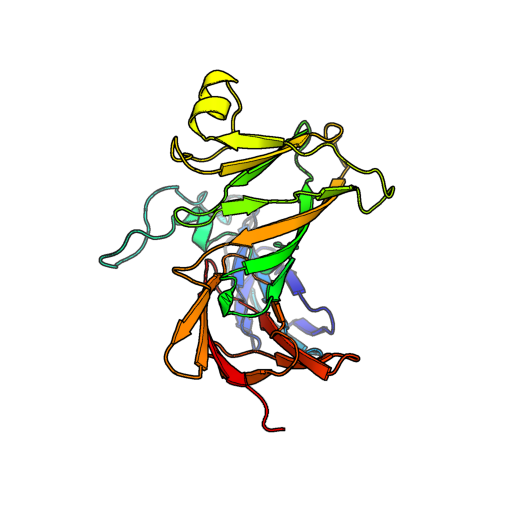 1.00 97.81 180 VAL A N 1
ATOM 1364 C CA . VAL A 1 180 ? 6.651 12.605 10.117 1.00 97.81 180 VAL A CA 1
ATOM 1365 C C . VAL A 1 180 ? 8.005 12.546 9.420 1.00 97.81 180 VAL A C 1
ATOM 1367 O O . VAL A 1 180 ? 8.149 11.920 8.371 1.00 97.81 180 VAL A O 1
ATOM 1370 N N . VAL A 1 181 ? 8.986 13.225 10.003 1.00 98.06 181 VAL A N 1
ATOM 1371 C CA . VAL A 1 181 ? 10.377 13.276 9.548 1.00 98.06 181 VAL A CA 1
ATOM 1372 C C . VAL A 1 181 ? 11.181 12.234 10.309 1.00 98.06 181 VAL A C 1
ATOM 1374 O O . VAL A 1 181 ? 11.170 12.211 11.546 1.00 98.06 181 VAL A O 1
ATOM 1377 N N . ILE A 1 182 ? 11.874 11.374 9.567 1.00 98.38 182 ILE A N 1
ATOM 1378 C CA . ILE A 1 182 ? 12.598 10.226 10.113 1.00 98.38 182 ILE A CA 1
ATOM 1379 C C . ILE A 1 182 ? 14.006 10.196 9.513 1.00 98.38 182 ILE A C 1
ATOM 1381 O O . ILE A 1 182 ? 14.202 9.613 8.444 1.00 98.38 182 ILE A O 1
ATOM 1385 N N . PRO A 1 183 ? 14.987 10.836 10.166 1.00 97.62 183 PRO A N 1
ATOM 1386 C CA . PRO A 1 183 ? 16.384 10.739 9.769 1.00 97.62 183 PRO A CA 1
ATOM 1387 C C . PRO A 1 183 ? 16.943 9.340 10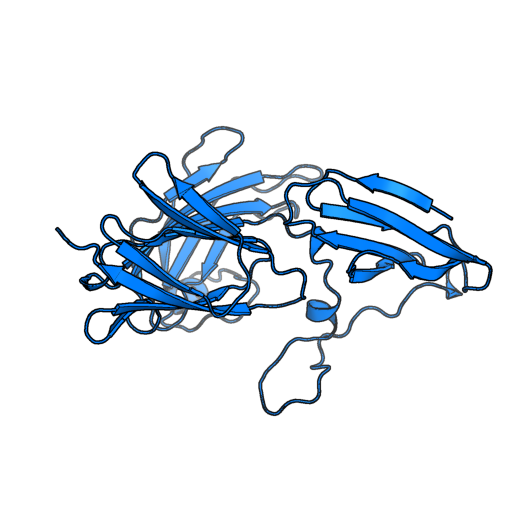.051 1.00 97.62 183 PRO A C 1
ATOM 1389 O O . PRO A 1 183 ? 16.607 8.718 11.063 1.00 97.62 183 PRO A O 1
ATOM 1392 N N . PHE A 1 184 ? 17.827 8.868 9.181 1.00 97.31 184 PHE A N 1
ATOM 1393 C CA . PHE A 1 184 ? 18.578 7.623 9.317 1.00 97.31 184 PHE A CA 1
ATOM 1394 C C . PHE A 1 184 ? 19.956 7.763 8.650 1.00 97.31 184 PHE A C 1
ATOM 1396 O O . PHE A 1 184 ? 20.245 8.762 8.000 1.00 97.31 184 PHE A O 1
ATOM 1403 N N . SER A 1 185 ? 20.836 6.776 8.828 1.00 96.69 185 SER A N 1
ATOM 1404 C CA . SER A 1 185 ? 22.168 6.819 8.209 1.00 96.69 185 SER A CA 1
ATOM 1405 C C . SER A 1 185 ? 22.069 6.851 6.673 1.00 96.69 185 SER A C 1
ATOM 1407 O O . SER A 1 185 ? 21.351 6.014 6.123 1.00 96.69 185 SER A O 1
ATOM 1409 N N . PRO A 1 186 ? 22.812 7.727 5.968 1.00 97.31 186 PRO A N 1
ATOM 1410 C CA . PRO A 1 186 ? 22.777 7.799 4.510 1.00 97.31 186 PRO A CA 1
ATOM 1411 C C . PRO A 1 186 ? 22.977 6.436 3.847 1.00 97.31 186 PRO A C 1
ATOM 1413 O O . PRO A 1 186 ? 23.935 5.718 4.161 1.00 97.31 186 PRO A O 1
ATOM 1416 N N . VAL A 1 187 ? 22.104 6.090 2.899 1.00 97.38 187 VAL A N 1
ATOM 1417 C CA . VAL A 1 187 ? 22.249 4.847 2.132 1.00 97.38 187 VAL A CA 1
ATOM 1418 C C . VAL A 1 187 ? 23.531 4.907 1.305 1.00 97.38 187 VAL A C 1
ATOM 1420 O O . VAL A 1 187 ? 23.761 5.848 0.543 1.00 97.38 187 VA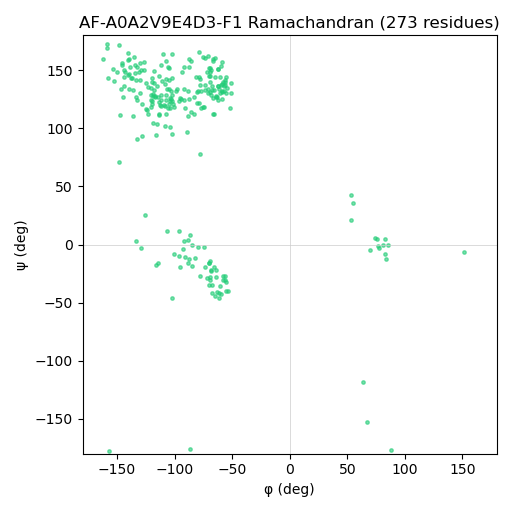L A O 1
ATOM 1423 N N . LYS A 1 188 ? 24.389 3.896 1.440 1.00 96.81 188 LYS A N 1
ATOM 1424 C CA . LYS A 1 188 ? 25.627 3.788 0.656 1.00 96.81 188 LYS A CA 1
ATOM 1425 C C . LYS A 1 188 ? 25.360 3.108 -0.685 1.00 96.81 188 LYS A C 1
ATOM 1427 O O . LYS A 1 188 ? 24.409 2.346 -0.833 1.00 96.81 188 LYS A O 1
ATOM 1432 N N . ALA A 1 189 ? 26.235 3.344 -1.661 1.00 96.88 189 ALA A N 1
ATOM 1433 C CA . ALA A 1 189 ? 26.164 2.661 -2.949 1.00 96.88 189 ALA A CA 1
ATOM 1434 C C . ALA A 1 189 ? 26.168 1.130 -2.770 1.00 96.88 189 ALA A C 1
ATOM 1436 O O . ALA A 1 189 ? 27.001 0.588 -2.044 1.00 96.88 189 ALA A O 1
ATOM 1437 N N . GLY A 1 190 ? 25.222 0.447 -3.421 1.00 95.50 190 GLY A N 1
ATOM 1438 C CA . GLY A 1 190 ? 25.057 -1.007 -3.326 1.00 95.50 190 GLY A CA 1
ATOM 1439 C C . GLY A 1 190 ? 24.420 -1.509 -2.024 1.00 95.50 190 GLY A C 1
ATOM 1440 O O . GLY A 1 190 ? 24.336 -2.719 -1.835 1.00 95.50 190 GLY A O 1
ATOM 1441 N N . GLN A 1 191 ? 23.975 -0.617 -1.135 1.00 95.25 191 GLN A N 1
ATOM 1442 C CA . GLN A 1 191 ? 23.261 -0.970 0.093 1.00 95.25 191 GLN A CA 1
ATOM 1443 C C . GLN A 1 191 ? 21.787 -0.565 0.018 1.00 95.25 191 GLN A C 1
ATOM 1445 O O . GLN A 1 191 ? 21.382 0.256 -0.803 1.00 95.25 191 GLN A O 1
ATOM 1450 N N . SER A 1 192 ? 20.992 -1.136 0.918 1.00 95.81 192 SER A N 1
ATOM 1451 C CA . SER A 1 192 ? 19.623 -0.714 1.191 1.00 95.81 192 SER A CA 1
ATOM 1452 C C . SER A 1 192 ? 19.400 -0.642 2.694 1.00 95.81 192 SER A C 1
ATOM 1454 O O . SER A 1 192 ? 19.954 -1.459 3.428 1.00 95.81 192 SER A O 1
ATOM 1456 N N . THR A 1 193 ? 18.547 0.279 3.130 1.00 96.25 193 THR A N 1
ATOM 1457 C CA . THR A 1 193 ? 18.089 0.368 4.520 1.00 96.25 193 THR A CA 1
ATOM 1458 C C . THR A 1 193 ? 16.602 0.066 4.560 1.00 96.25 193 THR A C 1
ATOM 1460 O O . THR A 1 193 ? 15.820 0.708 3.853 1.00 96.25 193 THR A O 1
ATOM 1463 N N . ARG A 1 194 ? 16.195 -0.889 5.403 1.00 96.94 194 ARG A N 1
ATOM 1464 C CA . ARG A 1 194 ? 14.782 -1.212 5.603 1.00 96.94 194 ARG A CA 1
ATOM 1465 C C . ARG A 1 194 ? 14.273 -0.649 6.925 1.00 96.94 194 ARG A C 1
ATOM 1467 O O . ARG A 1 194 ? 14.796 -0.961 7.991 1.00 96.94 194 ARG A O 1
ATOM 1474 N N . LEU A 1 195 ? 13.230 0.165 6.853 1.00 97.38 195 LEU A N 1
ATOM 1475 C CA . LEU A 1 195 ? 12.611 0.848 7.981 1.00 97.38 195 LEU A CA 1
ATOM 1476 C C . LEU A 1 195 ? 11.229 0.267 8.258 1.00 97.38 195 LEU A C 1
ATOM 1478 O 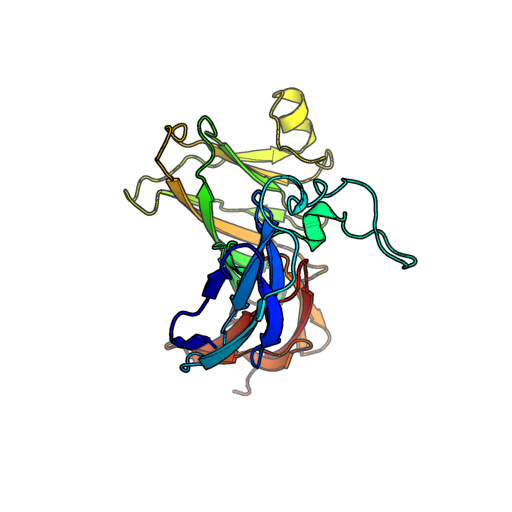O . LEU A 1 195 ? 10.470 0.037 7.320 1.00 97.38 195 LEU A O 1
ATOM 1482 N N . ARG A 1 196 ? 10.861 0.111 9.531 1.00 97.88 196 ARG A N 1
ATOM 1483 C CA . ARG A 1 196 ? 9.460 -0.028 9.950 1.00 97.88 196 ARG A CA 1
ATOM 1484 C C . ARG A 1 196 ? 9.027 1.238 10.654 1.00 97.88 196 ARG A C 1
ATOM 1486 O O . ARG A 1 196 ? 9.581 1.573 11.697 1.00 97.88 196 ARG A O 1
ATOM 1493 N N . ILE A 1 197 ? 8.016 1.894 10.104 1.00 98.19 197 ILE A N 1
ATOM 1494 C CA . ILE A 1 197 ? 7.423 3.110 10.651 1.00 98.19 197 ILE A CA 1
ATOM 1495 C C . ILE A 1 197 ? 6.059 2.736 11.220 1.00 98.19 197 ILE A C 1
ATOM 1497 O O . ILE A 1 197 ? 5.272 2.099 10.526 1.00 98.19 197 ILE A O 1
ATOM 1501 N N . SER A 1 198 ? 5.782 3.105 12.468 1.00 98.31 198 SER A N 1
ATOM 1502 C CA . SER A 1 198 ? 4.482 2.930 13.121 1.00 98.31 198 SER A CA 1
ATOM 1503 C C . SER A 1 198 ? 3.948 4.262 13.624 1.00 98.31 198 SER A C 1
ATOM 1505 O O . SER A 1 198 ? 4.686 5.024 14.242 1.00 98.31 198 SER A O 1
ATOM 1507 N N . GLU A 1 199 ? 2.667 4.515 13.391 1.00 97.94 199 GLU A N 1
ATOM 1508 C CA . GLU A 1 199 ? 2.004 5.792 13.666 1.00 97.94 199 GLU A CA 1
ATOM 1509 C C . GLU A 1 199 ? 0.552 5.549 14.091 1.00 97.94 199 GLU A C 1
ATOM 1511 O O . GLU A 1 199 ? -0.056 4.554 13.689 1.00 97.94 199 GLU A O 1
ATOM 1516 N N . THR A 1 200 ? -0.023 6.472 14.857 1.00 98.44 200 THR A N 1
ATOM 1517 C CA . THR A 1 200 ? -1.462 6.502 15.145 1.00 98.44 200 THR A CA 1
ATOM 1518 C C . THR A 1 200 ? -2.088 7.662 14.387 1.00 98.44 200 THR A C 1
ATOM 1520 O O . THR A 1 200 ? -1.632 8.797 14.504 1.00 98.44 200 THR A O 1
ATOM 1523 N N . TYR A 1 201 ? -3.104 7.388 13.567 1.00 98.00 201 TYR A N 1
ATOM 1524 C CA . TYR A 1 201 ? -3.832 8.411 12.814 1.00 98.00 201 TYR A CA 1
ATOM 1525 C C . TYR A 1 201 ? -5.223 8.592 13.391 1.00 98.00 201 TYR A C 1
ATOM 1527 O O . TYR A 1 201 ? -5.902 7.603 13.642 1.00 98.00 201 TYR A O 1
ATOM 1535 N N . THR A 1 202 ? -5.670 9.841 13.497 1.00 98.25 202 THR A N 1
ATOM 1536 C CA . THR A 1 202 ? -7.075 10.212 13.701 1.00 98.25 202 THR A CA 1
ATOM 1537 C C . THR A 1 202 ? -7.601 10.842 12.416 1.00 98.25 202 THR A C 1
ATOM 1539 O O . THR A 1 202 ? -7.055 11.845 11.954 1.00 98.25 202 THR A O 1
ATOM 1542 N N . ALA A 1 203 ? -8.635 10.254 11.815 1.00 97.06 203 ALA A N 1
ATOM 1543 C CA . ALA A 1 203 ? -9.108 10.631 10.483 1.00 97.06 203 ALA A CA 1
ATOM 1544 C C . ALA A 1 203 ? -10.627 10.440 10.333 1.00 97.06 203 ALA A C 1
ATOM 1546 O O . ALA A 1 203 ? -11.077 9.561 9.596 1.00 97.06 203 ALA A O 1
ATOM 1547 N N . ALA A 1 204 ? -11.409 11.294 11.001 1.00 96.62 204 ALA A N 1
ATOM 1548 C CA . ALA A 1 204 ? -12.871 11.192 11.091 1.00 96.62 204 ALA A CA 1
ATOM 1549 C C . ALA A 1 204 ? -13.592 11.142 9.732 1.00 96.62 204 ALA A C 1
ATOM 1551 O O . ALA A 1 204 ? -14.600 10.456 9.596 1.00 96.62 204 ALA A O 1
ATOM 1552 N N . ALA A 1 205 ? -13.054 11.807 8.704 1.00 95.50 205 ALA A N 1
ATOM 1553 C CA . ALA A 1 205 ? -13.622 11.752 7.358 1.00 95.50 205 ALA A CA 1
ATOM 1554 C C . ALA A 1 205 ? -13.580 10.332 6.764 1.00 95.50 205 ALA A C 1
ATOM 1556 O O . ALA A 1 205 ? -14.550 9.891 6.159 1.00 95.50 205 ALA A O 1
ATOM 1557 N N . SER A 1 206 ? -12.484 9.597 6.977 1.00 96.38 206 SER A N 1
ATOM 1558 C CA . SER A 1 206 ? -12.261 8.257 6.408 1.00 96.38 206 SER A CA 1
ATOM 1559 C C . SER A 1 206 ? -12.527 7.106 7.380 1.00 96.38 206 SER A C 1
ATOM 1561 O O . SER A 1 206 ? -12.455 5.950 6.980 1.00 96.38 206 SER A O 1
ATOM 1563 N N . TYR A 1 207 ? -12.760 7.391 8.663 1.00 98.38 207 TYR A N 1
ATOM 1564 C CA . TYR A 1 207 ? -12.983 6.369 9.678 1.00 98.38 207 TYR A CA 1
ATOM 1565 C C . TYR A 1 207 ? -13.951 6.858 10.755 1.00 98.38 207 TYR A C 1
ATOM 1567 O O . TYR A 1 207 ? -13.636 7.781 11.509 1.00 98.38 207 TYR A O 1
ATOM 1575 N N . ARG A 1 208 ? -15.149 6.272 10.800 1.00 98.25 208 ARG A N 1
ATOM 1576 C CA . ARG A 1 208 ? -16.278 6.780 11.594 1.00 98.25 208 ARG A CA 1
ATOM 1577 C C . ARG A 1 208 ? -17.314 5.701 11.893 1.00 98.25 208 ARG A C 1
ATOM 1579 O O . ARG A 1 208 ? -17.249 4.600 11.352 1.00 98.25 208 ARG A O 1
ATOM 1586 N N . VAL A 1 209 ? -18.275 6.055 12.740 1.00 98.25 209 VAL A N 1
ATOM 1587 C CA . VAL A 1 209 ? -19.526 5.312 12.919 1.00 98.25 209 VAL A CA 1
ATOM 1588 C C . VAL A 1 209 ? -20.622 6.001 12.108 1.00 98.25 209 VAL A C 1
ATOM 1590 O O . VAL A 1 209 ? -20.780 7.218 12.204 1.00 98.25 209 VAL A O 1
ATOM 1593 N N . GLU A 1 210 ? -21.382 5.236 11.331 1.00 97.62 210 GLU A N 1
ATOM 1594 C CA . GLU A 1 210 ? -22.613 5.680 10.671 1.00 97.62 210 GLU A CA 1
ATOM 1595 C C . GLU A 1 210 ? -23.764 4.767 11.100 1.00 97.62 210 GLU A C 1
ATOM 1597 O O . GLU A 1 210 ? -23.788 3.583 10.770 1.00 97.62 210 GLU A O 1
ATOM 1602 N N . GLY A 1 211 ? -24.718 5.304 11.867 1.00 95.94 211 GLY A N 1
ATOM 1603 C CA . GLY A 1 211 ? -25.751 4.481 12.497 1.00 95.94 211 GLY A CA 1
ATOM 1604 C C . GLY A 1 211 ? -25.135 3.503 13.501 1.00 95.94 211 GLY A C 1
ATOM 1605 O O . GLY A 1 211 ? -24.519 3.928 14.477 1.00 95.94 211 GLY A O 1
ATOM 1606 N N . ASP A 1 212 ? -25.298 2.203 13.263 1.00 95.31 212 ASP A N 1
ATOM 1607 C CA . ASP A 1 212 ? -24.686 1.120 14.043 1.00 95.31 212 ASP A CA 1
ATOM 1608 C C . ASP A 1 212 ? -23.525 0.417 13.306 1.00 95.31 212 ASP A C 1
ATOM 1610 O O . ASP A 1 212 ? -23.034 -0.625 13.758 1.00 95.31 212 ASP A O 1
ATOM 1614 N N . GLU A 1 213 ? -23.062 0.995 12.192 1.00 98.31 213 GLU A N 1
ATOM 1615 C CA . GLU A 1 213 ? -21.973 0.470 11.371 1.00 98.31 213 GLU A CA 1
ATOM 1616 C C . GLU A 1 213 ? -20.678 1.264 11.566 1.00 98.31 213 GLU A C 1
ATOM 1618 O O . GLU A 1 213 ? -20.660 2.491 11.637 1.00 98.31 213 GLU A O 1
ATOM 1623 N N . LEU A 1 214 ? -19.560 0.549 11.586 1.00 98.62 214 LEU A N 1
ATOM 1624 C CA . LEU A 1 214 ? -18.230 1.106 11.389 1.00 98.62 214 LEU A CA 1
ATOM 1625 C C . LEU A 1 214 ? -18.020 1.294 9.892 1.00 98.62 214 LEU A C 1
ATOM 1627 O O . LEU A 1 214 ? -18.225 0.357 9.120 1.00 98.62 214 LEU A O 1
ATOM 1631 N N . VAL A 1 215 ? -17.539 2.472 9.506 1.00 98.81 215 VAL A N 1
ATOM 1632 C CA . VAL A 1 215 ? -17.180 2.812 8.130 1.00 98.81 215 VAL A CA 1
ATOM 1633 C C . VAL A 1 215 ? -15.703 3.171 8.068 1.00 98.81 215 VAL A C 1
ATOM 1635 O O . VAL A 1 215 ? -15.254 4.112 8.723 1.00 98.81 215 VAL A O 1
ATOM 1638 N N . PHE A 1 216 ? -14.954 2.424 7.262 1.00 98.69 216 PHE A N 1
ATOM 1639 C CA . PHE A 1 216 ? -13.605 2.777 6.832 1.00 98.69 216 PHE A CA 1
ATOM 1640 C C . PHE A 1 216 ? -13.645 3.028 5.327 1.00 98.69 216 PHE A C 1
ATOM 1642 O O . PHE A 1 216 ? -13.884 2.107 4.554 1.00 98.69 216 PHE A O 1
ATOM 1649 N N . ASP A 1 217 ? -13.446 4.275 4.926 1.00 97.94 217 ASP A N 1
ATOM 1650 C CA . ASP A 1 217 ? -13.558 4.745 3.547 1.00 97.94 217 ASP A CA 1
ATOM 1651 C C . ASP A 1 217 ? -12.283 5.506 3.181 1.00 97.94 217 ASP A C 1
ATOM 1653 O O . ASP A 1 217 ? -12.100 6.676 3.536 1.00 97.94 217 ASP A O 1
ATOM 1657 N N . ARG A 1 218 ? -11.318 4.793 2.592 1.00 95.50 218 ARG A N 1
ATOM 1658 C CA . ARG A 1 218 ? -9.962 5.308 2.399 1.00 95.50 218 ARG A CA 1
ATOM 1659 C C . ARG A 1 218 ? -9.325 4.788 1.118 1.00 95.50 218 ARG A C 1
ATOM 1661 O O . ARG A 1 218 ? -9.266 3.589 0.869 1.00 95.50 218 ARG A O 1
ATOM 1668 N N . SER A 1 219 ? -8.707 5.700 0.371 1.00 94.69 219 SER A N 1
ATOM 1669 C CA . SER A 1 219 ? -7.839 5.347 -0.756 1.00 94.69 219 SER A CA 1
ATOM 1670 C C . SER A 1 219 ? -6.541 4.680 -0.296 1.00 94.69 219 SER A C 1
ATOM 1672 O O . SER A 1 219 ? -5.851 5.210 0.581 1.00 94.69 219 SER A O 1
ATOM 1674 N N . LEU A 1 220 ? -6.160 3.549 -0.881 1.00 94.38 220 LEU A N 1
ATOM 1675 C CA . LEU A 1 220 ? -4.949 2.792 -0.560 1.00 94.38 220 LEU A CA 1
ATOM 1676 C C . LEU A 1 220 ? -3.981 2.820 -1.751 1.00 94.38 220 LEU A C 1
ATOM 1678 O O . LEU A 1 220 ? -4.245 2.243 -2.802 1.00 94.38 220 LEU A O 1
ATOM 1682 N N . GLY A 1 221 ? -2.847 3.512 -1.596 1.00 89.56 221 GLY A N 1
ATOM 1683 C CA . GLY A 1 221 ? -1.903 3.779 -2.696 1.00 89.56 221 GLY A CA 1
ATOM 1684 C C . GLY A 1 221 ? -0.888 2.665 -2.978 1.00 89.56 221 GLY A C 1
ATOM 1685 O O . GLY A 1 221 ? -0.259 2.636 -4.039 1.00 89.56 221 GLY A O 1
ATOM 1686 N N . ARG A 1 222 ? -0.679 1.758 -2.019 1.00 91.19 222 ARG A N 1
ATOM 1687 C CA . ARG A 1 222 ? 0.328 0.691 -2.120 1.00 91.19 222 ARG A CA 1
ATOM 1688 C C . ARG A 1 222 ? -0.282 -0.578 -2.721 1.00 91.19 222 ARG A C 1
ATOM 1690 O O . ARG A 1 222 ? -1.485 -0.782 -2.576 1.00 91.19 222 ARG A O 1
ATOM 1697 N N . PRO A 1 223 ? 0.512 -1.435 -3.387 1.00 90.94 223 PRO A N 1
ATOM 1698 C CA . PRO A 1 223 ? 0.007 -2.674 -3.985 1.00 90.94 223 PRO A CA 1
ATOM 1699 C C . PRO A 1 223 ? -0.515 -3.659 -2.940 1.00 90.94 223 PRO A C 1
ATOM 1701 O O . PRO A 1 223 ? -1.372 -4.477 -3.256 1.00 90.94 223 PRO A O 1
ATOM 1704 N N . ARG A 1 224 ? 0.019 -3.602 -1.716 1.00 92.56 224 ARG A N 1
ATOM 1705 C CA . ARG A 1 224 ? -0.315 -4.505 -0.618 1.00 92.56 224 ARG A CA 1
ATOM 1706 C C . ARG A 1 224 ? -0.681 -3.695 0.607 1.00 92.56 224 ARG A C 1
ATOM 1708 O O . ARG A 1 224 ? 0.116 -2.889 1.089 1.00 92.56 224 ARG A O 1
ATOM 1715 N N . ASN A 1 225 ? -1.899 -3.900 1.082 1.00 96.19 225 ASN A N 1
ATOM 1716 C CA . ASN A 1 225 ? -2.389 -3.279 2.300 1.00 96.19 225 ASN A CA 1
ATOM 1717 C C . ASN A 1 225 ? -3.181 -4.307 3.088 1.00 96.19 225 ASN A C 1
ATOM 1719 O O . ASN A 1 225 ? -3.807 -5.181 2.492 1.00 96.19 225 ASN A O 1
ATOM 1723 N N . ALA A 1 226 ? -3.224 -4.146 4.401 1.00 97.75 226 ALA A N 1
ATOM 1724 C CA . ALA A 1 226 ? -4.132 -4.904 5.236 1.00 97.75 226 ALA A CA 1
ATOM 1725 C C . ALA A 1 226 ? -4.914 -3.996 6.170 1.00 97.75 226 ALA A C 1
ATOM 1727 O O . ALA A 1 226 ? -4.361 -3.044 6.714 1.00 97.75 226 ALA A O 1
ATOM 1728 N N . VAL A 1 227 ? -6.188 -4.307 6.381 1.00 98.69 227 VAL A N 1
ATOM 1729 C CA . VAL A 1 227 ? -7.041 -3.630 7.361 1.00 98.69 227 VAL A CA 1
ATOM 1730 C C . VAL A 1 227 ? -7.511 -4.662 8.372 1.00 98.69 227 VAL A C 1
ATOM 1732 O O . VAL A 1 227 ? -8.097 -5.676 8.007 1.00 98.69 227 VAL A O 1
ATOM 1735 N N . VAL A 1 228 ? -7.237 -4.415 9.648 1.00 98.81 228 VAL A N 1
ATOM 1736 C CA . VAL A 1 228 ? -7.668 -5.253 10.765 1.00 98.81 228 VAL A CA 1
ATOM 1737 C C . VAL A 1 228 ? -8.795 -4.533 11.487 1.00 98.81 228 VAL A C 1
ATOM 1739 O O . VAL A 1 228 ? -8.586 -3.445 12.028 1.00 98.81 228 VAL A O 1
ATOM 1742 N N . LEU A 1 229 ? -9.981 -5.140 11.490 1.00 98.88 229 LEU A N 1
ATOM 1743 C CA . LEU A 1 229 ? -11.144 -4.625 12.206 1.00 98.88 229 LEU A CA 1
ATOM 1744 C C . LEU A 1 229 ? -10.877 -4.568 13.720 1.00 98.88 229 LEU A C 1
ATOM 1746 O O . LEU A 1 229 ? -10.116 -5.392 14.239 1.00 98.88 229 LEU A O 1
ATOM 1750 N N . PRO A 1 230 ? -11.516 -3.636 14.447 1.00 98.38 230 PRO A N 1
ATOM 1751 C CA . PRO A 1 230 ? -11.379 -3.582 15.891 1.00 98.38 230 PRO A CA 1
ATOM 1752 C C . PRO A 1 230 ? -12.005 -4.813 16.552 1.00 98.38 230 PRO A C 1
ATOM 1754 O O . PRO A 1 230 ? -12.888 -5.478 16.003 1.00 98.38 230 PRO A O 1
ATOM 1757 N N . GLU A 1 231 ? -11.555 -5.107 17.767 1.00 97.56 231 GLU A N 1
ATOM 1758 C CA . GLU A 1 231 ? -12.146 -6.160 18.589 1.00 97.56 231 GLU A CA 1
ATOM 1759 C C . GLU A 1 231 ? -13.652 -5.932 18.787 1.00 97.56 231 GLU A C 1
ATOM 1761 O O . GLU A 1 231 ? -14.109 -4.800 18.973 1.00 97.56 231 GLU A O 1
ATOM 1766 N N . GLY A 1 232 ? -14.427 -7.019 18.736 1.00 97.12 232 GLY A N 1
ATOM 1767 C CA . GLY A 1 232 ? -15.881 -6.981 18.887 1.00 97.12 232 GLY A CA 1
ATOM 1768 C C . GLY A 1 232 ? -16.647 -6.631 17.609 1.00 97.12 232 GLY A C 1
ATOM 1769 O O . GLY A 1 232 ? -17.868 -6.527 17.665 1.00 97.12 232 GLY A O 1
ATOM 1770 N N . TRP A 1 233 ? -15.979 -6.490 16.461 1.00 98.38 233 TRP A N 1
ATOM 1771 C CA . TRP A 1 233 ? -16.620 -6.204 15.172 1.00 98.38 233 TRP A CA 1
ATOM 1772 C C . TRP A 1 233 ? -16.518 -7.387 14.195 1.00 98.38 233 TRP A C 1
ATOM 1774 O O . TRP A 1 233 ? -15.623 -8.235 14.295 1.00 98.38 233 TRP A O 1
ATOM 1784 N N . TYR A 1 234 ? -17.463 -7.470 13.257 1.00 98.00 234 TYR A N 1
ATOM 1785 C CA . TYR A 1 234 ? -17.443 -8.405 12.130 1.00 98.00 234 TYR A CA 1
ATOM 1786 C C . TYR A 1 234 ? -17.678 -7.671 10.806 1.00 98.00 234 TYR A C 1
ATOM 1788 O O . TYR A 1 234 ? -18.333 -6.631 10.768 1.00 98.00 234 TYR A O 1
ATOM 1796 N N . LEU A 1 235 ? -17.106 -8.208 9.728 1.00 98.56 235 LEU A N 1
ATOM 1797 C CA . LEU A 1 235 ? -17.161 -7.623 8.390 1.00 98.56 235 LEU A CA 1
ATOM 1798 C C . LEU A 1 235 ? -18.575 -7.734 7.796 1.00 98.56 235 LEU A C 1
ATOM 1800 O O . LEU A 1 235 ? -19.139 -8.825 7.783 1.00 98.56 235 LEU A O 1
ATOM 1804 N N . LEU A 1 236 ? -19.111 -6.628 7.271 1.00 98.25 236 LEU A N 1
ATOM 1805 C CA . LEU A 1 236 ? -20.357 -6.604 6.492 1.00 98.25 236 LEU A CA 1
ATOM 1806 C C . LEU A 1 236 ? -20.087 -6.507 4.993 1.00 98.25 236 LEU A C 1
ATOM 1808 O O . LEU A 1 236 ? -20.705 -7.214 4.204 1.00 98.25 236 LEU A O 1
ATOM 1812 N N . ALA A 1 237 ? -19.181 -5.611 4.599 1.00 98.31 237 ALA A N 1
ATOM 1813 C CA . ALA A 1 237 ? -18.908 -5.337 3.197 1.00 98.31 237 ALA A CA 1
ATOM 1814 C C . ALA A 1 237 ? -17.462 -4.893 2.977 1.00 98.31 237 ALA A C 1
ATOM 1816 O O . ALA A 1 237 ? -16.875 -4.201 3.810 1.00 98.31 237 ALA A O 1
ATOM 1817 N N . SER A 1 238 ? -16.934 -5.247 1.806 1.00 98.44 238 SER A N 1
ATOM 1818 C CA . SER A 1 238 ? -15.731 -4.672 1.213 1.00 98.44 238 SER A CA 1
ATOM 1819 C C . SER A 1 238 ? -16.039 -4.350 -0.245 1.00 98.44 238 SER A C 1
ATOM 1821 O O . SER A 1 238 ? -16.465 -5.225 -0.995 1.00 98.44 238 SER A O 1
ATOM 1823 N N . SER A 1 239 ? -15.835 -3.100 -0.643 1.00 98.19 239 SER A N 1
ATOM 1824 C CA . SER A 1 239 ? -16.010 -2.646 -2.034 1.00 98.19 239 SER A CA 1
ATOM 1825 C C . SER A 1 239 ? -14.972 -3.231 -2.997 1.00 98.19 239 SER A C 1
ATOM 1827 O O . SER A 1 239 ? -15.224 -3.302 -4.197 1.00 98.19 239 SER A O 1
ATOM 1829 N N . ILE A 1 240 ? -13.821 -3.669 -2.477 1.00 96.81 240 ILE A N 1
ATOM 1830 C CA . ILE A 1 240 ? -12.719 -4.249 -3.249 1.00 96.81 240 ILE A CA 1
ATOM 1831 C C . ILE A 1 240 ? -12.528 -5.723 -2.858 1.00 96.81 240 ILE A C 1
ATOM 1833 O O . ILE A 1 240 ? -12.538 -6.028 -1.658 1.00 96.81 240 ILE A O 1
ATOM 1837 N N . PRO A 1 241 ? -12.320 -6.641 -3.826 1.00 94.62 241 PRO A N 1
ATOM 1838 C CA . PRO A 1 241 ? -11.977 -8.031 -3.537 1.00 94.62 241 PRO A CA 1
ATOM 1839 C C . PRO A 1 241 ? -10.740 -8.149 -2.640 1.00 94.62 241 PRO A C 1
ATOM 1841 O O . PRO A 1 241 ? -9.727 -7.483 -2.854 1.00 94.62 241 PRO A O 1
ATOM 1844 N N . THR A 1 242 ? -10.823 -9.009 -1.630 1.00 95.25 242 THR A N 1
ATOM 1845 C CA . THR A 1 242 ? -9.807 -9.135 -0.581 1.00 95.25 242 THR A CA 1
ATOM 1846 C C . THR A 1 242 ? -9.813 -10.538 0.009 1.00 95.25 242 THR A C 1
ATOM 1848 O O . THR A 1 242 ? -10.852 -11.202 0.038 1.00 95.25 242 THR A O 1
ATOM 1851 N N . THR A 1 243 ? -8.654 -10.989 0.484 1.00 95.62 243 THR A N 1
ATOM 1852 C CA . THR A 1 243 ? -8.557 -12.206 1.293 1.00 95.62 243 THR A CA 1
ATOM 1853 C C . THR A 1 243 ? -8.934 -11.868 2.728 1.00 95.62 243 THR A C 1
ATOM 1855 O O . THR A 1 243 ? -8.419 -10.907 3.293 1.00 95.62 243 THR A O 1
ATOM 1858 N N . VAL A 1 244 ? -9.816 -12.665 3.330 1.00 97.50 244 VAL A N 1
ATOM 1859 C CA . VAL A 1 244 ? -10.278 -12.459 4.706 1.00 97.50 244 VAL A CA 1
ATOM 1860 C C . VAL A 1 244 ? -9.749 -13.578 5.592 1.00 97.50 244 VAL A C 1
ATOM 1862 O O . VAL A 1 244 ? -9.927 -14.755 5.287 1.00 97.50 244 VAL A O 1
ATOM 1865 N N . THR A 1 245 ? -9.117 -13.211 6.704 1.00 97.50 245 THR A N 1
ATOM 1866 C CA . THR A 1 245 ? -8.629 -14.155 7.717 1.00 97.50 245 THR A CA 1
ATOM 1867 C C . THR A 1 245 ? -9.064 -13.718 9.113 1.00 97.50 245 THR A C 1
ATOM 1869 O O . THR A 1 245 ? -9.207 -12.527 9.394 1.00 97.50 245 THR A O 1
ATOM 1872 N N . GLN A 1 246 ? -9.295 -14.684 10.002 1.00 98.00 246 GLN A N 1
ATOM 1873 C CA . GLN A 1 246 ? -9.449 -14.408 11.427 1.00 98.00 246 GLN A CA 1
ATOM 1874 C C . GLN A 1 246 ? -8.081 -14.539 12.101 1.00 98.00 246 GLN A C 1
ATOM 1876 O O . GLN A 1 246 ? -7.411 -15.563 11.972 1.00 98.00 246 GLN A O 1
ATOM 1881 N N . MET A 1 247 ? -7.657 -13.488 12.795 1.00 97.62 24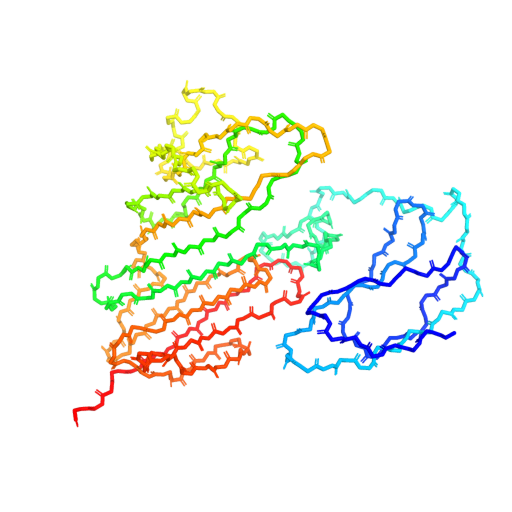7 MET A N 1
ATOM 1882 C CA . MET A 1 247 ? -6.434 -13.481 13.590 1.00 97.62 247 MET A CA 1
ATOM 1883 C C . MET A 1 247 ? -6.601 -14.347 14.844 1.00 97.62 247 MET A C 1
ATOM 1885 O O . MET A 1 247 ? -7.718 -14.631 15.272 1.00 97.62 247 MET A O 1
ATOM 1889 N N . ALA A 1 248 ? -5.488 -14.730 15.473 1.00 96.62 248 ALA A N 1
ATOM 1890 C CA . ALA A 1 248 ? -5.506 -15.539 16.695 1.00 96.62 248 ALA A CA 1
ATOM 1891 C C . ALA A 1 248 ? -6.289 -14.886 17.855 1.00 96.62 248 ALA A C 1
ATOM 1893 O O . ALA A 1 248 ? -6.833 -15.588 18.699 1.00 96.62 248 ALA A O 1
ATOM 1894 N N . ASP A 1 249 ? -6.377 -13.552 17.875 1.00 95.81 249 ASP A N 1
ATOM 1895 C CA . ASP A 1 249 ? -7.157 -12.768 18.843 1.00 95.81 249 ASP A CA 1
ATOM 1896 C C . ASP A 1 249 ? -8.633 -12.569 18.432 1.00 95.81 249 ASP A C 1
ATOM 1898 O O . ASP A 1 249 ? -9.361 -11.790 19.040 1.00 95.81 249 ASP A O 1
ATOM 1902 N N . GLY A 1 250 ? -9.087 -13.248 17.376 1.00 96.38 250 GLY A N 1
ATOM 1903 C CA . GLY A 1 250 ? -10.466 -13.217 16.901 1.00 96.38 250 GLY A CA 1
ATOM 1904 C C . GLY A 1 250 ? -10.822 -12.033 15.997 1.00 96.38 250 GLY A C 1
ATOM 1905 O O . GLY A 1 250 ? -11.915 -12.045 15.413 1.00 96.38 250 GLY A O 1
ATOM 1906 N N . ARG A 1 251 ? -9.933 -11.041 15.828 1.00 98.44 251 ARG A N 1
ATOM 1907 C CA . ARG A 1 251 ? -10.153 -9.910 14.909 1.00 98.44 251 ARG A CA 1
ATOM 1908 C C . ARG A 1 251 ? -10.107 -10.359 13.453 1.00 98.44 251 ARG A C 1
ATOM 1910 O O . ARG A 1 251 ? -9.435 -11.323 13.097 1.00 98.44 251 ARG A O 1
ATOM 1917 N N . ILE A 1 252 ? -10.829 -9.640 12.598 1.00 98.75 252 ILE A N 1
ATOM 1918 C CA . ILE A 1 252 ? -10.880 -9.923 11.161 1.00 98.75 252 ILE A CA 1
ATOM 1919 C C . ILE A 1 252 ? -9.847 -9.062 10.440 1.00 98.75 252 ILE A C 1
ATOM 1921 O O . ILE A 1 252 ? -9.873 -7.837 10.565 1.00 98.75 252 ILE A O 1
ATOM 1925 N N . ARG A 1 253 ? -8.967 -9.702 9.670 1.00 98.50 253 ARG A N 1
ATOM 1926 C CA . ARG A 1 253 ? -7.995 -9.065 8.779 1.00 98.50 253 ARG A CA 1
ATOM 1927 C C . ARG A 1 253 ? -8.452 -9.210 7.330 1.00 98.50 253 ARG A C 1
ATOM 1929 O O . ARG A 1 253 ? -8.839 -10.296 6.904 1.00 98.50 253 ARG A O 1
ATOM 1936 N N . LEU A 1 254 ? -8.387 -8.106 6.597 1.00 98.50 254 LEU A N 1
ATOM 1937 C CA . LEU A 1 254 ? -8.628 -8.013 5.164 1.00 98.50 254 LEU A CA 1
ATOM 1938 C C . LEU A 1 254 ? -7.304 -7.681 4.475 1.00 98.50 254 LEU A C 1
ATOM 1940 O O . LEU A 1 254 ? -6.724 -6.637 4.769 1.00 98.50 254 LEU A O 1
ATOM 1944 N N . ASP A 1 255 ? -6.831 -8.545 3.581 1.00 96.44 255 ASP A N 1
ATOM 1945 C CA . ASP A 1 255 ? -5.607 -8.365 2.797 1.00 96.44 255 ASP A CA 1
ATOM 1946 C C . ASP A 1 255 ? -5.947 -7.968 1.351 1.00 96.44 255 ASP A C 1
ATOM 1948 O O . ASP A 1 255 ? -6.596 -8.712 0.607 1.00 96.44 255 ASP A O 1
ATOM 1952 N N . PHE A 1 256 ? -5.515 -6.776 0.943 1.00 95.12 256 PHE A N 1
ATOM 1953 C CA . PHE A 1 256 ? -5.778 -6.191 -0.370 1.00 95.12 256 PHE A CA 1
ATOM 1954 C C . PHE A 1 256 ? -4.550 -6.303 -1.268 1.00 95.12 256 PHE A C 1
ATOM 1956 O O . PHE A 1 256 ? -3.473 -5.805 -0.929 1.00 95.12 256 PHE A O 1
ATOM 1963 N N . TRP A 1 257 ? -4.747 -6.894 -2.447 1.00 92.25 257 TRP A N 1
ATOM 1964 C CA . TRP A 1 257 ? -3.739 -7.017 -3.497 1.00 92.25 257 TRP A CA 1
ATOM 1965 C C . TRP A 1 257 ? -4.174 -6.224 -4.727 1.00 92.25 257 TRP A C 1
ATOM 1967 O O . TRP A 1 257 ? -5.041 -6.653 -5.485 1.00 92.25 257 TRP A O 1
ATOM 1977 N N . ASN A 1 258 ? -3.562 -5.059 -4.934 1.00 90.94 258 ASN A N 1
ATOM 1978 C CA . ASN A 1 258 ? -3.845 -4.192 -6.071 1.00 90.94 258 ASN A CA 1
ATOM 1979 C C . ASN A 1 258 ? -2.757 -4.320 -7.148 1.00 90.94 258 ASN A C 1
ATOM 1981 O O . ASN A 1 258 ? -1.726 -3.639 -7.107 1.00 90.94 258 ASN A O 1
ATOM 1985 N N . GLY A 1 259 ? -3.034 -5.181 -8.132 1.00 87.56 259 GLY A N 1
ATOM 1986 C CA . GLY A 1 259 ? -2.199 -5.376 -9.318 1.00 87.56 259 GLY A CA 1
ATOM 1987 C C . GLY A 1 259 ? -2.196 -4.203 -10.302 1.00 87.56 259 GLY A C 1
ATOM 1988 O O . GLY A 1 259 ? -1.314 -4.128 -11.153 1.00 87.56 259 GLY A O 1
ATOM 1989 N N . ARG A 1 260 ? -3.156 -3.279 -10.182 1.00 86.44 260 ARG A N 1
ATOM 1990 C CA . ARG A 1 260 ? -3.279 -2.103 -11.049 1.00 86.44 260 ARG A CA 1
ATOM 1991 C C . ARG A 1 260 ? -2.277 -1.016 -10.609 1.00 86.44 260 ARG A C 1
ATOM 1993 O O . ARG A 1 260 ? -2.059 -0.860 -9.399 1.00 86.44 260 ARG A O 1
ATOM 2000 N N . PRO A 1 261 ? -1.680 -0.251 -11.544 1.00 84.75 261 PRO A N 1
ATOM 2001 C CA . PRO A 1 261 ? -1.008 1.002 -11.209 1.00 84.75 261 PRO A CA 1
ATOM 2002 C C . PRO A 1 261 ? -1.955 1.952 -10.465 1.00 84.75 261 PRO A C 1
ATOM 2004 O O . PRO A 1 261 ? -3.156 1.966 -10.723 1.00 84.75 261 PRO A O 1
ATOM 2007 N N . GLY A 1 262 ? -1.422 2.706 -9.509 1.00 84.62 262 GLY A N 1
ATOM 2008 C CA . GLY A 1 262 ? -2.201 3.688 -8.760 1.00 84.62 262 GLY A CA 1
ATOM 2009 C C . GLY A 1 262 ? -2.919 3.188 -7.515 1.00 84.62 262 GLY A C 1
ATOM 2010 O O . GLY A 1 262 ? -2.759 2.048 -7.061 1.00 84.62 262 GLY A O 1
ATOM 2011 N N . ALA A 1 263 ? -3.678 4.093 -6.902 1.00 89.31 263 ALA A N 1
ATOM 2012 C CA . ALA A 1 263 ? -4.416 3.824 -5.674 1.00 89.31 263 ALA A CA 1
ATOM 2013 C C . ALA A 1 263 ? -5.710 3.040 -5.931 1.00 89.31 263 ALA A C 1
ATOM 2015 O O . ALA A 1 263 ? -6.160 2.906 -7.069 1.00 89.31 263 ALA A O 1
ATOM 2016 N N . VAL A 1 264 ? -6.314 2.494 -4.880 1.00 91.94 264 VAL A N 1
ATOM 2017 C CA . VAL A 1 264 ? -7.660 1.911 -4.923 1.00 91.94 264 VAL A CA 1
ATOM 2018 C C . VAL A 1 264 ? -8.490 2.471 -3.777 1.00 91.94 264 VAL A C 1
ATOM 2020 O O . VAL A 1 264 ? -8.027 2.490 -2.639 1.00 91.94 264 VAL A O 1
ATOM 2023 N N . ASP A 1 265 ? -9.696 2.940 -4.074 1.00 94.62 265 ASP A N 1
ATOM 2024 C CA . ASP A 1 265 ? -10.596 3.505 -3.072 1.00 94.62 265 ASP A CA 1
ATOM 2025 C C . ASP A 1 265 ? -11.348 2.376 -2.373 1.00 94.62 265 ASP A C 1
ATOM 2027 O O . ASP A 1 265 ? -12.118 1.644 -2.994 1.00 94.62 265 ASP A O 1
ATOM 2031 N N . VAL A 1 266 ? -11.041 2.180 -1.088 1.00 97.56 266 VAL A N 1
ATOM 2032 C CA . VAL A 1 266 ? -11.549 1.066 -0.291 1.00 97.56 266 VAL A CA 1
ATOM 2033 C C . VAL A 1 266 ? -12.585 1.571 0.698 1.00 97.56 266 VAL A C 1
ATOM 2035 O O . VAL A 1 266 ? -12.251 2.230 1.679 1.00 97.56 266 VAL A O 1
ATOM 2038 N N . LEU A 1 267 ? -13.828 1.166 0.470 1.00 98.69 267 LEU A N 1
ATOM 2039 C CA . LEU A 1 267 ? -14.913 1.197 1.443 1.00 98.69 267 LEU A CA 1
ATOM 2040 C C . LEU A 1 267 ? -15.060 -0.173 2.120 1.00 98.69 267 LEU A C 1
ATOM 2042 O O . LEU A 1 267 ? -15.292 -1.179 1.440 1.00 98.69 267 LEU A O 1
ATOM 2046 N N . ILE A 1 268 ? -14.966 -0.187 3.448 1.00 98.88 268 ILE A N 1
ATOM 2047 C CA . ILE A 1 268 ? -15.244 -1.313 4.342 1.00 98.88 268 ILE A CA 1
ATOM 2048 C C . ILE A 1 268 ? -16.356 -0.896 5.302 1.00 98.88 268 ILE A C 1
ATOM 2050 O O . ILE A 1 268 ? -16.305 0.183 5.898 1.00 98.88 268 ILE A O 1
ATOM 2054 N N . LYS A 1 269 ? -17.326 -1.792 5.490 1.00 98.81 269 LYS A N 1
ATOM 2055 C CA . LYS A 1 269 ? -18.365 -1.673 6.515 1.00 98.81 269 LYS A CA 1
ATOM 2056 C C . LYS A 1 269 ? -18.298 -2.848 7.475 1.00 98.81 269 LYS A C 1
ATOM 2058 O O . LYS A 1 269 ? -18.092 -3.986 7.046 1.00 98.81 269 LYS A O 1
ATOM 2063 N N . ALA A 1 270 ? -18.490 -2.589 8.760 1.00 98.75 270 ALA A N 1
ATOM 2064 C CA . ALA A 1 270 ? -18.509 -3.613 9.798 1.00 98.75 270 ALA A CA 1
ATOM 2065 C C . ALA A 1 270 ? -19.598 -3.329 10.834 1.00 98.75 270 ALA A C 1
ATOM 2067 O O . ALA A 1 270 ? -20.024 -2.189 10.994 1.00 98.75 270 ALA A O 1
ATOM 2068 N N . LYS A 1 271 ? -20.020 -4.359 11.570 1.00 98.38 271 LYS A N 1
ATOM 2069 C CA . LYS A 1 271 ? -21.019 -4.248 12.641 1.00 98.38 271 LYS A CA 1
ATOM 2070 C C . LYS A 1 271 ? -20.501 -4.838 13.945 1.00 98.38 271 LYS A C 1
ATOM 2072 O O . LYS A 1 271 ? -19.679 -5.760 13.935 1.00 98.38 271 LYS A O 1
ATOM 2077 N N . ARG A 1 272 ? -20.969 -4.298 15.073 1.00 97.25 272 ARG A N 1
ATOM 2078 C CA . ARG A 1 272 ? -20.682 -4.863 16.398 1.00 97.25 272 ARG A CA 1
ATOM 2079 C C . ARG A 1 272 ? -21.267 -6.270 16.487 1.00 97.25 272 ARG A C 1
ATOM 2081 O O . ARG A 1 272 ? -22.398 -6.513 16.067 1.00 97.25 272 ARG A O 1
ATOM 2088 N N . ARG A 1 273 ? -20.494 -7.202 17.036 1.00 96.12 273 ARG A N 1
ATOM 2089 C CA . ARG A 1 273 ? -20.958 -8.553 17.363 1.00 96.12 273 ARG A CA 1
ATOM 2090 C C . ARG A 1 273 ? -22.034 -8.465 18.448 1.00 96.12 273 ARG A C 1
ATOM 2092 O O . ARG A 1 273 ? -21.961 -7.606 19.327 1.00 96.12 273 ARG A O 1
ATOM 2099 N N . GLY A 1 274 ? -23.026 -9.350 18.365 1.00 89.44 274 GLY A N 1
ATOM 2100 C CA . GLY A 1 274 ? -23.977 -9.552 19.456 1.00 89.44 274 GLY A CA 1
ATOM 2101 C C . GLY A 1 274 ? -23.258 -10.052 20.709 1.00 89.44 274 GLY A C 1
ATOM 2102 O O . GLY A 1 274 ? -22.204 -10.682 20.596 1.00 89.44 274 GLY A O 1
ATOM 2103 N N . ARG A 1 275 ? -23.814 -9.724 21.878 1.00 65.25 275 ARG A N 1
ATOM 2104 C CA . ARG A 1 275 ? -23.413 -10.350 23.143 1.00 65.25 275 ARG A CA 1
ATOM 2105 C C . ARG A 1 275 ? -23.822 -11.815 23.168 1.00 65.25 275 ARG A C 1
ATOM 2107 O O . ARG A 1 275 ? -24.889 -12.118 22.590 1.00 65.25 275 ARG A O 1
#

Foldseek 3Di:
DDWDWDQDQKDKDWDPFQKDWDDWPADWDWAADQQLIIITMFGHPPSDIDGIDTDIDGHADGGPVNGDDPFDQDDDDDDPDDDGGSNLQRPHQRVFPKEKEWADADLAQLKIKMKMKDKDQDFFDFKAKDWADPQKDKDDKWKAFPVPRDTWDKDKDFLLVCVVVVHCNVDDGDRGIIMIMTGHDGRHHPGMTMMMIMIMMRHPVQWHDDPQKTKGKDKAFHQKYKYWDHPQKDWDDKPADFDWDQDPSRIIMTIHGHRGRGIDTIITMIGGHDD

Sequence (275 aa):
MFKRPLSVPRNSVVLPAGYELVACNVPSQVLAEPDGRIAISFLNGSGAEVPLIVKGKLGAHAGAAAAPRPPGSAKSWEAPFEGETERERLSERAHQDREIVYLLQQPETHAFRLYHDYTESRPGVETYFNVVRSGSKVSEPSAYVLDTGEKLKTKIMTGAELVAAKMDVGEPVDATAQVVVIPFSPVKAGQSTRLRISETYTAAASYRVEGDELVFDRSLGRPRNAVVLPEGWYLLASSIPTTVTQMADGRIRLDFWNGRPGAVDVLIKAKRRGR

Secondary structure (DSSP, 8-state):
-EEEEE-SSEEEEEPPTTEEEEEESS--EEEE-TTSPEEEEEE--SSS-EEEEEEEEE-S--GGGGPPPPPPSSB---SSS---BHHHHTS-GGG---EEEEEE--GGGTEEEEEEEEEE-STT--EEEEEPPTT-EEEEEEEEETTT-PEEP-EEEEHHHHHHTT---SS---TT-EEEEEE-PPPPTT--EEEEEEEEEE-TTTEEEETTEEEEEEEE-SSEEEEEPPTTEEEEEESS--EEEE-TTS-EEEEEE--SSS-EEEEEEEEEPP-

Nearest PDB structures (foldseek):
  8b6l-assembly1_O  TM=6.155E-01  e=1.227E-04  Homo sapiens
  6s7o-assembly1_E  TM=6.113E-01  e=1.682E-04  Homo sapiens
  6s7t-assembly1_E  TM=4.509E-01  e=1.514E-04  Homo sapiens
  8pn9-assembly1_E  TM=4.131E-01  e=9.433E-05  Homo sapiens
  1nov-assembly1_A  TM=1.135E-01  e=3.295E+00  Nodamura virus